Protein 1K66 (pdb70)

Radius of gyration: 18.62 Å; Cα contacts (8 Å, |Δi|>4): 591; chains: 2; bounding box: 50×50×38 Å

Organism: NCBI:txid1188

Structure (mmCIF, N/CA/C/O backbone):
data_1K66
#
_entry.id   1K66
#
_cell.length_a   72.180
_cell.length_b   72.180
_cell.length_c   142.782
_cell.angle_alpha   90.00
_cell.angle_beta   90.00
_cell.angle_gamma   90.00
#
_symmetry.space_group_name_H-M   'P 41 21 2'
#
loop_
_entity.id
_entity.type
_entity.pdbx_description
1 polymer 'Phytochrome Response Regulator RcpB'
2 non-polymer BETA-MERCAPTOETHANOL
3 water water
#
loop_
_atom_site.group_PDB
_atom_site.id
_atom_site.type_symbol
_atom_site.label_atom_id
_atom_site.label_alt_id
_atom_site.label_comp_id
_atom_site.label_asym_id
_atom_site.label_entity_id
_atom_site.label_seq_id
_atom_site.pdbx_PDB_ins_code
_atom_site.Cartn_x
_atom_site.Cartn_y
_atom_site.Cartn_z
_atom_site.occupancy
_atom_site.B_iso_or_equiv
_atom_site.auth_seq_id
_atom_site.auth_comp_id
_atom_site.auth_asym_id
_atom_site.auth_atom_id
_atom_site.pdbx_PDB_model_num
ATOM 1 N N . ALA A 1 1 ? -3.097 14.790 23.192 1.00 34.79 1 ALA A N 1
ATOM 2 C CA . ALA A 1 1 ? -2.668 15.683 24.305 0.00 33.31 1 ALA A CA 1
ATOM 3 C C . ALA A 1 1 ? -1.385 15.182 24.958 1.00 33.26 1 ALA A C 1
ATOM 4 O O . ALA A 1 1 ? -1.047 13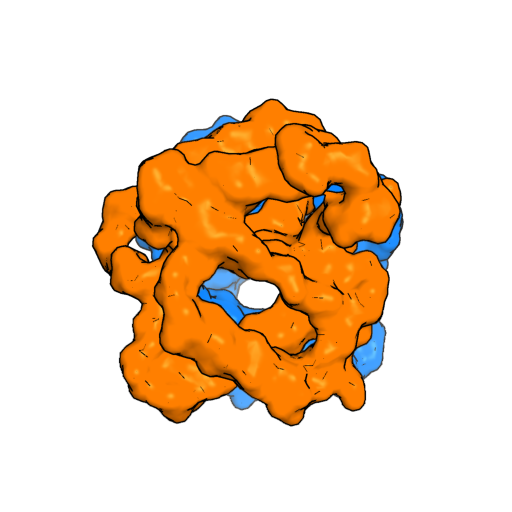.999 24.871 1.00 33.11 1 ALA A O 1
ATOM 6 N N . VAL A 1 2 ? -0.670 16.092 25.610 1.00 30.53 2 VAL A N 1
ATOM 7 C CA . VAL A 1 2 ? 0.575 15.750 26.284 1.00 28.53 2 VAL A CA 1
ATOM 8 C C . VAL A 1 2 ? 0.682 16.548 27.577 1.00 27.37 2 VAL A C 1
ATOM 9 O O . VAL A 1 2 ? 0.143 17.649 27.679 1.00 26.77 2 VAL A O 1
ATOM 13 N N . GLY A 1 3 ? 1.363 15.983 28.568 1.00 25.55 3 GLY A N 1
ATOM 14 C CA . GLY A 1 3 ? 1.525 16.678 29.832 1.00 25.27 3 GLY A CA 1
ATOM 15 C C . GLY A 1 3 ? 0.554 16.257 30.916 1.00 25.55 3 GLY A C 1
ATOM 16 O O . GLY A 1 3 ? -0.223 15.317 30.749 1.00 25.91 3 GLY A O 1
ATOM 17 N N . ASN A 1 4 ? 0.597 16.976 32.032 1.00 25.52 4 ASN A N 1
ATOM 18 C CA . ASN A 1 4 ? -0.254 16.691 33.180 1.00 25.68 4 ASN A CA 1
ATOM 19 C C . ASN A 1 4 ? -0.943 17.979 33.619 1.00 26.45 4 ASN A C 1
ATOM 20 O O . ASN A 1 4 ? -0.282 18.957 33.961 1.00 25.89 4 ASN A O 1
ATOM 25 N N . ALA A 1 5 ? -2.272 17.969 33.617 1.00 26.74 5 ALA A N 1
ATOM 26 C CA . ALA A 1 5 ? -3.048 19.143 33.994 1.00 27.44 5 ALA A CA 1
ATOM 27 C C . ALA A 1 5 ? -2.847 19.576 35.443 1.00 27.17 5 ALA A C 1
ATOM 28 O O . ALA A 1 5 ? -3.266 20.668 35.830 1.00 27.58 5 ALA A O 1
ATOM 30 N N . THR A 1 6 ? -2.204 18.732 36.245 1.00 27.22 6 THR A N 1
ATOM 31 C CA . THR A 1 6 ? -1.985 19.069 37.647 1.00 26.69 6 THR A CA 1
ATOM 32 C C . THR A 1 6 ? -0.584 19.599 37.938 1.00 26.57 6 THR A C 1
ATOM 33 O O . THR A 1 6 ? -0.303 19.986 39.065 1.00 27.37 6 THR A O 1
ATOM 37 N N . GLN A 1 7 ? 0.284 19.629 36.929 1.00 25.27 7 GLN A N 1
ATOM 38 C CA . GLN A 1 7 ? 1.657 20.103 37.107 1.00 22.74 7 GLN A CA 1
ATOM 39 C C . GLN A 1 7 ? 1.889 21.433 36.385 1.00 21.40 7 GLN A C 1
ATOM 40 O O . GLN A 1 7 ? 2.208 21.464 35.198 1.00 20.97 7 GLN A O 1
ATOM 46 N N . PRO A 1 8 ? 1.742 22.555 37.104 1.00 19.72 8 PRO A N 1
ATOM 47 C CA . PRO A 1 8 ? 1.938 23.868 36.483 1.00 18.38 8 PRO A CA 1
ATOM 48 C C . PRO A 1 8 ? 3.352 24.168 36.000 1.00 17.15 8 PRO A C 1
ATOM 49 O O . PRO A 1 8 ? 4.340 23.705 36.570 1.00 18.77 8 PRO A O 1
ATOM 53 N N . LEU A 1 9 ? 3.425 24.958 34.937 1.00 17.39 9 LEU A N 1
ATOM 54 C CA . LEU A 1 9 ? 4.690 25.403 34.383 1.00 17.05 9 LEU A CA 1
ATOM 55 C C . LEU A 1 9 ? 4.703 26.906 34.610 1.00 17.45 9 LEU A C 1
ATOM 56 O O . LEU A 1 9 ? 3.809 27.612 34.142 1.00 18.16 9 LEU A O 1
ATOM 61 N N . LEU A 1 10 ? 5.689 27.388 35.355 1.00 14.47 10 LEU A N 1
ATOM 62 C CA . LEU A 1 10 ? 5.811 28.818 35.598 1.00 14.61 10 LEU A CA 1
ATOM 63 C C . LEU A 1 10 ? 6.827 29.355 34.596 1.00 15.19 10 LEU A C 1
ATOM 64 O O . LEU A 1 10 ? 7.975 28.908 34.570 1.00 15.26 10 LEU A O 1
ATOM 69 N N . VAL A 1 11 ? 6.399 30.301 33.766 1.00 13.94 11 VAL A N 1
ATOM 70 C CA . VAL A 1 11 ? 7.284 30.890 32.767 1.00 14.88 11 VAL A CA 1
ATOM 71 C C . VAL A 1 11 ? 7.574 32.338 33.146 1.00 14.42 11 VAL A C 1
ATOM 72 O O . VAL A 1 11 ? 6.662 33.157 33.209 1.00 15.13 11 VAL A O 1
ATOM 76 N N . VAL A 1 12 ? 8.838 32.649 33.416 1.00 13.13 12 VAL A N 1
ATOM 77 C CA . VAL A 1 12 ? 9.217 34.014 33.770 1.00 14.30 12 VAL A CA 1
ATOM 78 C C . VAL A 1 12 ? 9.842 34.603 32.515 1.00 15.18 12 VAL A C 1
ATOM 79 O O . VAL A 1 12 ? 11.013 34.374 32.205 1.00 15.54 12 VAL A O 1
ATOM 83 N N . GLU A 1 13 ? 9.030 35.369 31.796 1.00 14.52 13 GLU A N 1
ATOM 84 C CA . GLU A 1 13 ? 9.434 35.961 30.528 1.00 14.90 13 GLU A CA 1
ATOM 85 C C . GLU A 1 13 ? 8.837 37.354 30.368 1.00 14.68 13 GLU A C 1
ATOM 86 O O . GLU A 1 13 ? 7.622 37.513 30.435 1.00 16.13 13 GLU A O 1
ATOM 92 N N . ASP A 1 14 ? 9.681 38.352 30.135 1.00 15.07 14 ASP A N 1
ATOM 93 C CA . ASP A 1 14 ? 9.177 39.713 29.984 1.00 15.59 14 ASP A CA 1
ATOM 94 C C . ASP A 1 14 ? 8.855 40.106 28.543 1.00 17.54 14 ASP A C 1
ATOM 95 O O . ASP A 1 14 ? 8.163 41.097 28.320 1.00 16.78 14 ASP A O 1
ATOM 100 N N . SER A 1 15 ? 9.350 39.344 27.570 1.00 16.25 15 SER A N 1
ATOM 101 C CA . SER A 1 15 ? 9.053 39.650 26.167 1.00 15.70 15 SER A CA 1
ATOM 102 C C . SER A 1 15 ? 7.698 39.064 25.791 1.00 14.83 15 SER A C 1
ATOM 103 O O . SER A 1 15 ? 7.516 37.843 25.813 1.00 14.98 15 SER A O 1
ATOM 106 N N . ASP A 1 16 ? 6.740 39.927 25.460 1.00 14.84 16 ASP A N 1
ATOM 107 C CA . ASP A 1 16 ? 5.412 39.457 25.082 1.00 16.90 16 ASP A CA 1
ATOM 108 C C . ASP A 1 16 ? 5.470 38.578 23.843 1.00 16.23 16 ASP A C 1
ATOM 109 O O . ASP A 1 16 ? 4.783 37.563 23.770 1.00 15.28 16 ASP A O 1
ATOM 114 N N . GLU A 1 17 ? 6.271 38.978 22.857 1.00 17.25 17 GLU A N 1
ATOM 115 C CA . GLU A 1 17 ? 6.368 38.192 21.635 1.00 18.10 17 GLU A CA 1
ATOM 116 C C . GLU A 1 17 ? 7.013 36.832 21.906 1.00 17.63 17 GLU A C 1
ATOM 117 O O . GLU A 1 17 ? 6.550 35.816 21.387 1.00 17.33 17 GLU A O 1
ATOM 123 N N . ASP A 1 18 ? 8.074 36.804 22.713 1.00 17.69 18 ASP A N 1
ATOM 124 C CA . ASP A 1 18 ? 8.721 35.534 23.046 1.00 18.48 18 ASP A CA 1
ATOM 125 C C . ASP A 1 18 ? 7.723 34.618 23.741 1.00 17.31 18 ASP A C 1
ATOM 126 O O . ASP A 1 18 ? 7.608 33.434 23.412 1.00 16.62 18 ASP A O 1
ATOM 131 N N . PHE A 1 19 ? 7.005 35.163 24.718 1.00 17.34 19 PHE A N 1
ATOM 132 C CA . PHE A 1 19 ? 6.037 34.362 25.453 1.00 15.99 19 PHE A CA 1
ATOM 133 C C . PHE A 1 19 ? 4.912 33.869 24.554 1.00 16.75 19 PHE A C 1
ATOM 134 O O . PHE A 1 19 ? 4.517 32.706 24.628 1.00 16.86 19 PHE A O 1
ATOM 142 N N . SER A 1 20 ? 4.400 34.754 23.705 1.00 17.24 20 SER A N 1
ATOM 143 C CA . SER A 1 20 ? 3.307 34.397 22.809 1.00 18.22 20 SER A CA 1
ATOM 144 C C . SER A 1 20 ? 3.703 33.295 21.831 1.00 16.83 20 SER A C 1
ATOM 145 O O . SER A 1 20 ? 2.955 32.341 21.623 1.00 17.87 20 SER A O 1
ATOM 148 N N . THR A 1 21 ? 4.877 33.436 21.224 1.00 18.06 21 THR A N 1
ATOM 149 C CA . THR A 1 21 ? 5.358 32.437 20.275 1.00 17.16 21 THR A CA 1
ATOM 150 C C . THR A 1 21 ? 5.501 31.100 20.997 1.00 17.76 21 THR A C 1
ATOM 151 O O . THR A 1 21 ? 5.087 30.057 20.488 1.00 17.78 21 THR A O 1
ATOM 155 N N . PHE A 1 22 ? 6.076 31.137 22.196 1.00 17.84 22 PHE A N 1
ATOM 156 C CA . PHE A 1 22 ? 6.257 29.929 23.000 1.00 18.73 22 PHE A CA 1
ATOM 157 C C . PHE A 1 22 ? 4.915 29.292 23.355 1.00 19.31 22 PHE A C 1
ATOM 158 O O . PHE A 1 22 ? 4.714 28.088 23.181 1.00 18.83 22 PHE A O 1
ATOM 166 N N . GLN A 1 23 ? 3.990 30.108 23.848 1.00 17.70 23 GLN A N 1
ATOM 167 C CA . GLN A 1 23 ? 2.669 29.622 24.241 1.00 20.21 23 GLN A CA 1
ATOM 168 C C 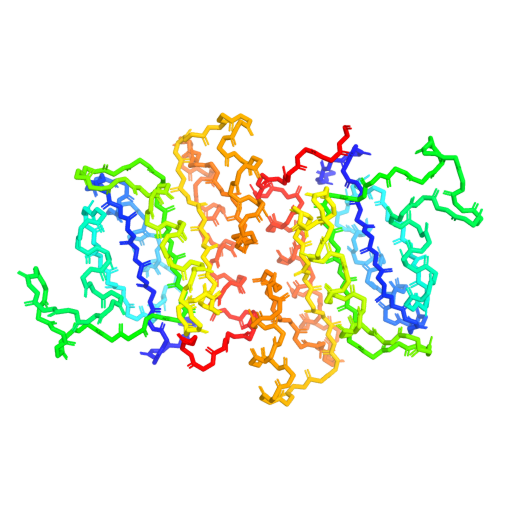. GLN A 1 23 ? 1.920 28.957 23.080 1.00 18.39 23 GLN A C 1
ATOM 169 O O . GLN A 1 23 ? 1.314 27.903 23.258 1.00 18.35 23 GLN A O 1
ATOM 175 N N . ARG A 1 24 ? 1.968 29.564 21.896 1.00 18.32 24 ARG A N 1
ATOM 176 C CA . ARG A 1 24 ? 1.290 28.997 20.734 1.00 17.87 24 ARG A CA 1
ATOM 177 C C . ARG A 1 24 ? 1.898 27.644 20.357 1.00 19.32 24 ARG A C 1
ATOM 178 O O . ARG A 1 24 ? 1.179 26.717 19.970 1.00 19.50 24 ARG A O 1
ATOM 186 N N . LEU A 1 25 ? 3.218 27.523 20.476 1.00 17.28 25 LEU A N 1
ATOM 187 C CA . LEU A 1 25 ? 3.878 26.264 20.155 1.00 17.82 25 LEU A CA 1
ATOM 188 C C . LEU A 1 25 ? 3.421 25.161 21.108 1.00 17.69 25 LEU A C 1
ATOM 189 O O . LEU A 1 25 ? 3.244 24.017 20.688 1.00 18.60 25 LEU A O 1
ATOM 194 N N . LEU A 1 26 ? 3.237 25.490 22.387 1.00 17.99 26 LEU A N 1
ATOM 195 C CA . LEU A 1 26 ? 2.770 24.487 23.345 1.00 18.21 26 LEU A CA 1
ATOM 196 C C . LEU A 1 26 ? 1.334 24.096 23.018 1.00 19.75 26 LEU A C 1
ATOM 197 O O . LEU A 1 26 ? 0.944 22.936 23.159 1.00 20.01 26 LEU A O 1
ATOM 202 N N . GLN A 1 27 ? 0.544 25.066 22.575 1.00 21.19 27 GLN A N 1
ATOM 203 C CA . GLN A 1 27 ? -0.844 24.796 22.236 1.00 22.50 27 GLN A CA 1
ATOM 204 C C . GLN A 1 27 ? -0.953 23.897 21.009 1.00 22.26 27 GLN A C 1
ATOM 205 O O . GLN A 1 27 ? -1.846 23.052 20.932 1.00 23.27 27 GLN A O 1
ATOM 211 N N . ARG A 1 28 ? -0.032 24.052 20.062 1.00 22.49 28 ARG A N 1
ATOM 212 C CA . ARG A 1 28 ? -0.044 23.217 18.866 1.00 22.49 28 ARG A CA 1
ATOM 213 C C . ARG A 1 28 ? 0.280 21.761 19.209 1.00 23.85 28 ARG A C 1
ATOM 214 O O . ARG A 1 28 ? -0.102 20.851 18.474 1.00 22.88 28 ARG A O 1
ATOM 222 N N . GLU A 1 29 ? 0.976 21.539 20.325 1.00 21.29 29 GLU A N 1
ATOM 223 C CA . GLU A 1 29 ? 1.323 20.180 20.738 1.00 21.27 29 GLU A CA 1
ATOM 224 C C . GLU A 1 29 ? 0.285 19.600 21.692 1.00 21.58 29 GLU A C 1
ATOM 225 O O . GLU A 1 29 ? 0.399 18.454 22.129 1.00 21.10 29 GLU A O 1
ATOM 231 N N . GLY A 1 30 ? -0.724 20.398 22.021 1.00 20.39 30 GLY A N 1
ATOM 232 C CA . GLY A 1 30 ? -1.768 19.927 22.912 1.00 20.43 30 GLY A CA 1
ATOM 233 C C . GLY A 1 30 ? -1.385 19.812 24.377 1.00 20.71 30 GLY A C 1
ATOM 234 O O . GLY A 1 30 ? -1.958 19.006 25.106 1.00 20.54 30 GLY A O 1
ATOM 235 N N . VAL A 1 31 ? -0.424 20.617 24.818 1.00 19.13 31 VAL A N 1
ATOM 236 C CA . VAL A 1 31 ? 0.007 20.591 26.213 1.00 18.14 31 VAL A CA 1
ATOM 237 C C . VAL A 1 31 ? -1.139 20.993 27.139 1.00 19.41 31 VAL A C 1
ATOM 238 O O . VAL A 1 31 ? -1.780 22.023 26.927 1.00 18.93 31 VAL A O 1
ATOM 242 N N . VAL A 1 32 ? -1.383 20.189 28.172 1.00 20.10 32 VAL A N 1
ATOM 243 C CA . VAL A 1 32 ? -2.462 20.474 29.111 1.00 22.33 32 VAL A CA 1
ATOM 244 C C . VAL A 1 32 ? -1.995 21.088 30.423 1.00 21.61 32 VAL A C 1
ATOM 245 O O . VAL A 1 32 ? -2.817 21.508 31.236 1.00 21.37 32 VAL A O 1
ATOM 249 N N . ASN A 1 33 ? -0.684 21.132 30.641 1.00 21.29 33 ASN A N 1
ATOM 250 C CA . ASN A 1 33 ? -0.161 21.730 31.864 1.00 20.75 33 ASN A CA 1
ATOM 251 C C . ASN A 1 33 ? -0.582 23.196 31.896 1.00 20.54 33 ASN A C 1
ATOM 252 O O . ASN A 1 33 ? -0.462 23.901 30.895 1.00 21.23 33 ASN A O 1
ATOM 257 N N . PRO A 1 34 ? -1.099 23.672 33.037 1.00 21.61 34 PRO A N 1
ATOM 258 C CA . PRO A 1 34 ? -1.494 25.081 33.077 1.00 21.58 34 PRO A CA 1
ATOM 259 C C . PRO A 1 34 ? -0.235 25.944 33.080 1.00 21.17 34 PRO A C 1
ATOM 260 O O . PRO A 1 34 ? 0.728 25.665 33.803 1.00 21.13 34 PRO A O 1
ATOM 264 N N . ILE A 1 35 ? -0.243 26.985 32.257 1.00 20.09 35 ILE A N 1
ATOM 265 C CA . ILE A 1 35 ? 0.897 27.881 32.146 1.00 19.73 35 ILE A CA 1
ATOM 266 C C . ILE A 1 35 ? 0.650 29.188 32.896 1.00 20.11 35 ILE A C 1
ATOM 267 O O . ILE A 1 35 ? -0.350 29.863 32.668 1.00 20.64 35 ILE A O 1
ATOM 272 N N . TYR A 1 36 ? 1.562 29.528 33.800 1.00 17.99 36 TYR A N 1
ATOM 273 C CA . TYR A 1 36 ? 1.470 30.764 34.564 1.00 16.54 36 TYR A CA 1
ATOM 274 C C . TYR A 1 36 ? 2.641 31.630 34.145 1.00 17.62 36 TYR A C 1
ATOM 275 O O . TYR A 1 36 ? 3.766 31.149 34.054 1.00 19.80 36 TYR A O 1
ATOM 284 N N . ARG A 1 37 ? 2.380 32.907 33.887 1.00 16.56 37 ARG A N 1
ATOM 285 C CA . ARG A 1 37 ? 3.436 33.806 33.460 1.00 15.48 37 ARG A CA 1
ATOM 286 C C . ARG A 1 37 ? 3.738 34.943 34.429 1.00 16.08 37 ARG A C 1
ATOM 287 O O . ARG A 1 37 ? 2.831 35.558 34.985 1.00 17.55 37 ARG A O 1
ATOM 295 N N . CYS A 1 38 ? 5.027 35.199 34.628 1.00 15.17 38 CYS A N 1
ATOM 296 C CA . CYS A 1 38 ? 5.487 36.319 35.440 1.00 15.13 38 CYS A CA 1
ATOM 297 C C . CYS A 1 38 ? 6.389 37.115 34.500 1.00 14.73 38 CYS A C 1
ATOM 298 O O . CYS A 1 38 ? 7.137 36.533 33.705 1.00 14.06 38 CYS A O 1
ATOM 301 N N . ILE A 1 39 ? 6.308 38.438 34.579 1.00 13.68 39 ILE A N 1
ATOM 302 C CA . ILE A 1 39 ? 7.106 39.311 33.727 1.00 13.12 39 ILE A CA 1
ATOM 303 C C . ILE A 1 39 ? 8.333 39.852 34.446 1.00 14.32 39 ILE A C 1
ATOM 304 O O . ILE A 1 39 ? 9.396 39.975 33.845 1.00 15.09 39 ILE A O 1
ATOM 309 N N . THR A 1 40 ? 8.196 40.154 35.736 1.00 13.93 40 THR A N 1
ATOM 310 C CA . THR A 1 40 ? 9.316 40.687 36.506 1.00 13.62 40 THR A CA 1
ATOM 311 C C . THR A 1 40 ? 9.864 39.668 37.501 1.00 12.82 40 THR A C 1
ATOM 312 O O . THR A 1 40 ? 9.190 38.705 37.859 1.00 12.44 40 THR A O 1
ATOM 316 N N . GLY A 1 41 ? 11.088 39.902 37.956 1.00 13.11 41 GLY A N 1
ATOM 317 C CA . GLY A 1 41 ? 11.676 39.006 38.932 1.00 13.34 41 GLY A CA 1
ATOM 318 C C . GLY A 1 41 ? 10.948 39.155 40.254 1.00 13.40 41 GLY A C 1
ATOM 319 O O . GLY A 1 41 ? 10.810 38.200 41.015 1.00 13.07 41 GLY A O 1
ATOM 320 N N . ASP A 1 42 ? 10.467 40.363 40.526 1.00 14.24 42 ASP A N 1
ATOM 321 C CA . ASP A 1 42 ? 9.750 40.619 41.766 1.00 14.19 42 ASP A CA 1
ATOM 322 C C . ASP A 1 42 ? 8.471 39.800 41.806 1.00 13.98 42 ASP A C 1
ATOM 323 O O . ASP A 1 42 ? 8.101 39.273 42.850 1.00 13.07 42 ASP A O 1
ATOM 328 N N . GLN A 1 43 ? 7.799 39.672 40.665 1.00 13.53 43 GLN A N 1
ATOM 329 C CA . GLN A 1 43 ? 6.585 38.864 40.609 1.00 11.44 43 GLN A CA 1
ATOM 330 C C . GLN A 1 43 ? 6.929 37.387 40.805 1.00 12.44 43 GLN A C 1
ATOM 331 O O . GLN A 1 43 ? 6.237 36.656 41.519 1.00 12.44 43 GLN A O 1
ATOM 337 N N . ALA A 1 44 ? 8.002 36.945 40.158 1.00 12.65 44 ALA A N 1
ATOM 338 C CA . ALA A 1 44 ? 8.412 35.544 40.257 1.00 12.72 44 ALA A CA 1
ATOM 339 C C . ALA A 1 44 ? 8.666 35.143 41.704 1.00 11.79 44 ALA A C 1
ATOM 340 O O . ALA A 1 44 ? 8.189 34.102 42.153 1.00 12.34 44 ALA A O 1
ATOM 342 N N . LEU A 1 45 ? 9.407 35.971 42.432 1.00 11.53 45 LEU A N 1
ATOM 343 C CA . LEU A 1 45 ? 9.700 35.670 43.830 1.00 13.59 45 LEU A CA 1
ATOM 344 C C . LEU A 1 45 ? 8.437 35.710 44.693 1.00 13.66 45 LEU A C 1
ATOM 345 O O . LEU A 1 45 ? 8.220 34.834 45.524 1.00 14.61 45 LEU A O 1
ATOM 350 N N . ASP A 1 46 ? 7.595 36.715 44.476 1.00 13.24 46 ASP A N 1
ATOM 351 C CA . ASP A 1 46 ? 6.355 36.852 45.236 1.00 13.24 46 ASP A CA 1
ATOM 352 C C . ASP A 1 46 ? 5.469 35.625 45.005 1.00 13.53 46 ASP A C 1
ATOM 353 O O . ASP A 1 46 ? 4.878 35.081 45.936 1.00 14.33 46 ASP A O 1
ATOM 358 N N . PHE A 1 47 ? 5.395 35.199 43.747 1.00 13.04 47 PHE A N 1
ATOM 359 C CA . PHE A 1 47 ? 4.601 34.052 43.321 1.00 14.64 47 PHE A CA 1
ATOM 360 C C . PHE A 1 47 ? 5.107 32.754 43.974 1.00 15.31 47 PHE A C 1
ATOM 361 O O . PHE A 1 47 ? 4.324 31.984 44.538 1.00 15.20 47 PHE A O 1
ATOM 369 N N . LEU A 1 48 ? 6.415 32.525 43.917 1.00 14.15 48 LEU A N 1
ATOM 370 C CA . LEU A 1 48 ? 7.001 31.316 44.482 1.00 15.54 48 LEU A CA 1
ATOM 371 C C . LEU A 1 48 ? 6.951 31.257 46.011 1.00 16.38 48 LEU A C 1
ATOM 372 O O . LEU A 1 48 ? 6.691 30.200 46.584 1.00 17.76 48 LEU A O 1
ATOM 377 N N . TYR A 1 49 ? 7.181 32.391 46.665 1.00 17.05 49 TYR A N 1
ATOM 378 C CA . TYR A 1 49 ? 7.153 32.448 48.126 1.00 17.62 49 TYR A CA 1
ATOM 379 C C . TYR A 1 49 ? 5.752 32.680 48.673 1.00 17.74 49 TYR A C 1
ATOM 380 O O . TYR A 1 49 ? 5.542 32.644 49.888 1.00 18.25 49 TYR A O 1
ATOM 389 N N . GLN A 1 50 ? 4.803 32.911 47.770 1.00 16.81 50 GLN A N 1
ATOM 390 C CA . GLN A 1 50 ? 3.413 33.167 48.141 1.00 18.50 50 GLN A CA 1
ATOM 391 C C . GLN A 1 50 ? 3.333 34.299 49.150 1.00 18.04 50 GLN A C 1
ATOM 392 O O . GLN A 1 50 ? 2.535 34.266 50.099 1.00 17.20 50 GLN A O 1
ATOM 398 N N . THR A 1 51 ? 4.162 35.307 48.922 1.00 15.93 51 THR A N 1
ATOM 399 C CA . THR A 1 51 ? 4.245 36.469 49.793 1.00 16.57 51 THR A CA 1
ATOM 400 C C . THR A 1 51 ? 2.985 37.319 49.734 1.00 16.19 51 THR A C 1
ATOM 401 O O . THR A 1 51 ? 2.565 37.891 50.742 1.00 15.38 51 THR A O 1
ATOM 405 N N . GLY A 1 52 ? 2.395 37.414 48.548 1.00 16.33 52 GLY A N 1
ATOM 406 C CA . GLY A 1 52 ? 1.160 38.166 48.397 1.00 18.24 52 GLY A CA 1
ATOM 407 C C . GLY A 1 52 ? 1.237 39.676 48.261 1.00 20.64 52 GLY A C 1
ATOM 408 O O . GLY A 1 52 ? 0.201 40.340 48.277 1.00 21.98 52 GLY A O 1
ATOM 409 N N . SER A 1 53 ? 2.436 40.229 48.115 1.00 17.55 53 SER A N 1
ATOM 410 C CA . SER A 1 53 ? 2.571 41.671 47.973 1.00 16.34 53 SER A CA 1
ATOM 411 C C . SER A 1 53 ? 2.395 42.128 46.526 1.00 15.88 53 SER A C 1
ATOM 412 O O . SER A 1 53 ? 2.000 43.270 46.279 1.00 16.95 53 SER A O 1
ATOM 415 N N . TYR A 1 54 ? 2.686 41.236 45.579 1.00 15.37 54 TYR A N 1
ATOM 416 C CA . TYR A 1 54 ? 2.573 41.541 44.150 1.00 15.40 54 TYR A CA 1
ATOM 417 C C . TYR A 1 54 ? 1.601 40.631 43.394 1.00 16.44 54 TYR A C 1
ATOM 418 O O . TYR A 1 54 ? 1.082 41.012 42.342 1.00 17.23 54 TYR A O 1
ATOM 427 N N . CYS A 1 55 ? 1.370 39.431 43.919 1.00 17.33 55 CYS A N 1
ATOM 428 C CA . CYS A 1 55 ? 0.478 38.462 43.281 1.00 17.61 55 CYS A CA 1
ATOM 429 C C . CYS A 1 55 ? -0.390 37.782 44.342 1.00 18.61 55 CYS A C 1
ATOM 430 O O . CYS A 1 55 ? 0.095 37.447 45.421 1.00 19.42 55 CYS A O 1
ATOM 433 N N . ASN A 1 56 ? -1.672 37.576 44.047 1.00 18.77 56 ASN A N 1
ATOM 434 C CA . ASN A 1 56 ? -2.546 36.903 45.005 1.00 19.82 56 ASN A CA 1
ATOM 435 C C . ASN A 1 56 ? -2.076 35.448 45.095 1.00 20.39 56 ASN A C 1
ATOM 436 O O . ASN A 1 56 ? -2.128 34.711 44.114 1.00 20.84 56 ASN A O 1
ATOM 441 N N . PRO A 1 57 ? -1.630 35.012 46.283 1.00 21.62 57 PRO A N 1
ATOM 442 C CA . PRO A 1 57 ? -1.150 33.634 46.448 1.00 23.32 57 PRO A CA 1
ATOM 443 C C . PRO A 1 57 ? -2.174 32.526 46.191 1.00 25.04 57 PRO A C 1
ATOM 444 O O . PRO A 1 57 ? -1.812 31.410 45.813 1.00 24.36 57 PRO A O 1
ATOM 448 N N . ASP A 1 58 ? -3.450 32.841 46.379 1.00 26.12 58 ASP A N 1
ATOM 449 C CA . ASP A 1 58 ? -4.522 31.875 46.169 1.00 27.89 58 ASP A CA 1
ATOM 450 C C . ASP A 1 58 ? -4.635 31.365 44.731 1.00 28.04 58 ASP A C 1
ATOM 451 O O . ASP A 1 58 ? -5.142 30.266 44.499 1.00 28.62 58 ASP A O 1
ATOM 456 N N . ILE A 1 59 ? -4.180 32.157 43.765 1.00 26.50 59 ILE A N 1
ATOM 457 C CA . ILE A 1 59 ? -4.226 31.727 42.371 1.00 27.38 59 ILE A CA 1
ATOM 458 C C . ILE A 1 59 ? -2.812 31.561 41.831 1.00 26.44 59 ILE A C 1
ATOM 459 O O . ILE A 1 59 ? -2.570 31.694 40.631 1.00 28.13 59 ILE A O 1
ATOM 464 N N . ALA A 1 60 ? -1.880 31.269 42.734 1.00 24.52 60 ALA A N 1
ATOM 465 C CA . ALA A 1 60 ? -0.484 31.064 42.370 1.00 23.04 60 ALA A CA 1
ATOM 466 C C . ALA A 1 60 ? -0.020 29.715 42.920 1.00 22.77 60 ALA A C 1
ATOM 467 O O . ALA A 1 60 ? 0.649 29.644 43.951 1.00 23.87 60 ALA A O 1
ATOM 469 N N . PRO A 1 61 ? -0.380 28.619 42.238 1.00 22.17 61 PRO A N 1
ATOM 470 C CA . PRO A 1 61 ? 0.029 27.293 42.707 1.00 22.41 61 PRO A CA 1
ATOM 471 C C . PRO A 1 61 ? 1.529 27.088 42.543 1.00 22.06 61 PRO A C 1
ATOM 472 O O . PRO A 1 61 ? 2.169 27.764 41.741 1.00 21.67 61 PRO A O 1
ATOM 476 N N . ARG A 1 62 ? 2.091 26.172 43.320 1.00 22.08 62 ARG A N 1
ATOM 477 C CA . ARG A 1 62 ? 3.514 25.886 43.227 1.00 21.23 62 ARG A CA 1
ATOM 478 C C . ARG A 1 62 ? 3.754 25.192 41.888 1.00 19.60 62 ARG A C 1
ATOM 479 O O . ARG A 1 62 ? 3.089 24.205 41.560 1.00 19.33 62 ARG A O 1
ATOM 487 N N . PRO A 1 63 ? 4.693 25.708 41.085 1.00 18.92 63 PRO A N 1
ATOM 488 C CA . PRO A 1 63 ? 4.937 25.061 39.796 1.00 17.96 63 PRO A CA 1
ATOM 489 C C . PRO A 1 63 ? 5.757 23.789 39.928 1.00 18.02 63 PRO A C 1
ATOM 490 O O . PRO A 1 63 ? 6.527 23.632 40.881 1.00 16.67 63 PRO A O 1
ATOM 494 N N . ALA A 1 64 ? 5.577 22.891 38.963 1.00 18.29 64 ALA A N 1
ATOM 495 C CA . ALA A 1 64 ? 6.308 21.629 38.918 1.00 17.87 64 ALA A CA 1
ATOM 496 C C . ALA A 1 64 ? 7.637 21.867 38.206 1.00 17.92 64 ALA A C 1
ATOM 497 O O . ALA A 1 64 ? 8.620 21.168 38.453 1.00 17.52 64 ALA A O 1
ATOM 499 N N . VAL A 1 65 ? 7.648 22.849 37.308 1.00 16.87 65 VAL A N 1
ATOM 500 C CA . VAL A 1 65 ? 8.842 23.211 36.551 1.00 16.55 65 VAL A CA 1
ATOM 501 C C . VAL A 1 65 ? 8.829 24.717 36.317 1.00 16.29 65 VAL A C 1
ATOM 502 O O . VAL A 1 65 ? 7.765 25.318 36.159 1.00 15.67 65 VAL A O 1
ATOM 506 N N . ILE A 1 66 ? 10.015 25.317 36.295 1.00 14.34 66 ILE A N 1
ATOM 507 C CA . ILE A 1 66 ? 10.163 26.752 36.082 1.00 14.97 66 ILE A CA 1
ATOM 508 C C . ILE A 1 66 ? 11.034 27.040 34.862 1.00 15.25 66 ILE A C 1
ATOM 509 O O . ILE A 1 66 ? 12.132 26.490 34.737 1.00 14.89 66 ILE A O 1
ATOM 514 N N . LEU A 1 67 ? 10.533 27.884 33.959 1.00 14.67 67 LEU A N 1
ATOM 515 C CA . LEU A 1 67 ? 11.285 28.297 32.772 1.00 15.44 67 LEU A CA 1
ATOM 516 C C . LEU A 1 67 ? 11.617 29.748 33.117 1.00 15.71 67 LEU A C 1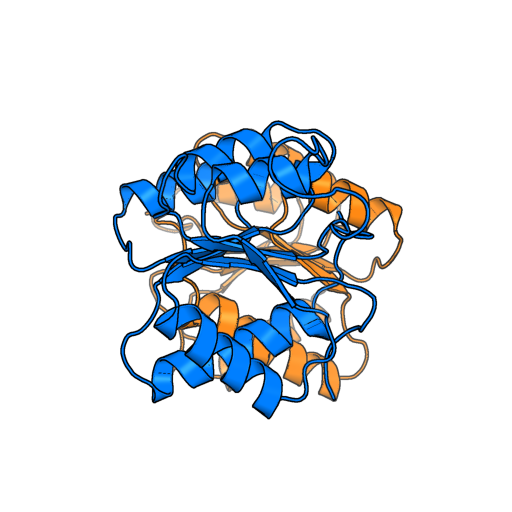
ATOM 517 O O . LEU A 1 67 ? 10.727 30.588 33.236 1.00 16.29 67 LEU A O 1
ATOM 522 N N . LEU A 1 68 ? 12.902 30.034 33.285 1.00 14.17 68 LEU A N 1
ATOM 523 C CA . LEU A 1 68 ? 13.339 31.352 33.720 1.00 15.57 68 LEU A CA 1
ATOM 524 C C . LEU A 1 68 ? 14.338 32.081 32.842 1.00 15.46 68 LEU A C 1
ATOM 525 O O . LEU A 1 68 ? 15.373 31.528 32.493 1.00 15.43 68 LEU A O 1
ATOM 530 N N . ASP A 1 69 ? 14.033 33.329 32.495 1.00 15.24 69 ASP A N 1
ATOM 531 C CA . ASP A 1 69 ? 14.965 34.127 31.716 1.00 15.67 69 ASP A CA 1
ATOM 532 C C . ASP A 1 69 ? 15.854 34.851 32.728 1.00 16.57 69 ASP A C 1
ATOM 533 O O . ASP A 1 69 ? 15.372 35.315 33.767 1.00 16.59 69 ASP A O 1
ATOM 538 N N . LEU A 1 70 ? 17.150 34.933 32.439 1.00 16.14 70 LEU A N 1
ATOM 539 C CA . LEU A 1 70 ? 18.073 35.622 33.335 1.00 17.22 70 LEU A CA 1
ATOM 540 C C . LEU A 1 70 ? 17.861 37.131 33.253 1.00 18.32 70 LEU A C 1
ATOM 541 O O . LEU A 1 70 ? 18.066 37.852 34.233 1.00 18.11 70 LEU A O 1
ATOM 546 N N . ASN A 1 71 ? 17.444 37.602 32.082 1.00 19.59 71 ASN A N 1
ATOM 547 C CA . ASN A 1 71 ? 17.212 39.026 31.867 1.00 20.43 71 ASN A CA 1
ATOM 548 C C . ASN A 1 71 ? 15.750 39.386 32.113 1.00 20.49 71 ASN A C 1
ATOM 549 O O . ASN A 1 71 ? 14.868 39.015 31.335 1.00 21.24 71 ASN A O 1
ATOM 554 N N . LEU A 1 72 ? 15.499 40.116 33.196 1.00 20.63 72 LEU A N 1
ATOM 555 C CA . LEU A 1 72 ? 14.140 40.507 33.559 1.00 19.22 72 LEU A CA 1
ATOM 556 C C . LEU A 1 72 ? 14.097 41.902 34.155 1.00 20.53 72 LEU A C 1
ATOM 557 O O . LEU A 1 72 ? 15.078 42.368 34.733 1.00 21.16 72 LEU A O 1
ATOM 562 N N . PRO A 1 73 ? 12.953 42.590 34.017 1.00 20.87 73 PRO A N 1
ATOM 563 C CA . PRO A 1 73 ? 12.828 43.937 34.580 1.00 21.60 73 PRO A CA 1
ATOM 564 C C . PRO A 1 73 ? 12.695 43.785 36.096 1.00 21.96 73 PRO A C 1
ATOM 565 O O . PRO A 1 73 ? 12.235 42.745 36.586 1.00 20.29 73 PRO A O 1
ATOM 569 N N . GLY A 1 74 ? 13.090 44.817 36.836 1.00 22.47 74 GLY A N 1
ATOM 570 C CA . GLY A 1 74 ? 13.030 44.743 38.285 1.00 23.15 74 GLY A CA 1
ATOM 571 C C . GLY A 1 74 ? 14.155 43.827 38.730 1.00 24.46 74 GLY A C 1
ATOM 572 O O . GLY A 1 74 ? 15.272 43.921 38.216 1.00 25.39 74 GLY A O 1
ATOM 573 N N . THR A 1 75 ? 13.885 42.945 39.685 1.00 23.09 75 THR A N 1
ATOM 574 C CA . THR A 1 75 ? 14.908 42.010 40.134 1.00 21.75 75 THR A CA 1
ATOM 575 C C . THR A 1 75 ? 15.120 41.075 38.946 1.00 22.28 75 THR A C 1
ATOM 576 O O . THR A 1 75 ? 14.159 40.528 38.409 1.00 21.57 75 THR A O 1
ATOM 580 N N . ASP A 1 76 ? 16.365 40.898 38.520 1.00 22.02 76 ASP A N 1
ATOM 581 C CA . ASP A 1 76 ? 16.609 40.051 37.357 1.00 23.05 76 ASP A CA 1
ATOM 582 C C . ASP A 1 76 ? 16.638 38.561 37.678 1.00 22.09 76 ASP A C 1
ATOM 583 O O . ASP A 1 76 ? 16.723 38.161 38.841 1.00 21.44 76 ASP A O 1
ATOM 588 N N . GLY A 1 77 ? 16.565 37.749 36.628 1.00 21.05 77 GLY A N 1
ATOM 589 C CA . GLY A 1 77 ? 16.537 36.308 36.782 1.00 19.62 77 GLY A CA 1
ATOM 590 C C . GLY A 1 77 ? 17.722 35.701 37.499 1.00 18.33 77 GLY A C 1
ATOM 591 O O . GLY A 1 77 ? 17.589 34.650 38.126 1.00 17.70 77 GLY A O 1
ATOM 592 N N . ARG A 1 78 ? 18.881 36.343 37.396 1.00 17.59 78 ARG A N 1
ATOM 593 C CA . ARG A 1 78 ? 20.080 35.844 38.057 1.00 18.44 78 ARG A CA 1
ATOM 594 C C . ARG A 1 78 ? 19.855 35.879 39.562 1.00 19.77 78 ARG A C 1
ATOM 595 O O . ARG A 1 78 ? 20.161 34.920 40.271 1.00 20.23 78 ARG A O 1
ATOM 603 N N . GLU A 1 79 ? 19.294 36.982 40.047 1.00 20.18 79 GLU A N 1
ATOM 604 C CA . GLU A 1 79 ? 19.015 37.119 41.470 1.00 20.12 79 GLU A CA 1
ATOM 605 C C . GLU A 1 79 ? 17.873 36.202 41.895 1.00 19.11 79 GLU A C 1
ATOM 606 O O . GLU A 1 79 ? 17.886 35.662 43.001 1.00 19.06 79 GLU A O 1
ATOM 612 N N . VAL A 1 80 ? 16.888 36.012 41.018 1.00 16.99 80 VAL A N 1
ATOM 613 C CA . VAL A 1 80 ? 15.775 35.116 41.327 1.00 16.57 80 VAL A CA 1
ATOM 614 C C . VAL A 1 80 ? 16.310 33.704 41.543 1.00 16.96 80 VAL A C 1
ATOM 615 O O . VAL A 1 80 ? 15.962 33.034 42.512 1.00 17.37 80 VAL A O 1
ATOM 619 N N . LEU A 1 81 ? 17.159 33.252 40.627 1.00 16.26 81 LEU A N 1
ATOM 620 C CA . LEU A 1 81 ? 17.727 31.915 40.729 1.00 16.47 81 LEU A CA 1
ATOM 621 C C . LEU A 1 81 ? 18.488 31.718 42.036 1.00 16.55 81 LEU A C 1
ATOM 622 O O . LEU A 1 81 ? 18.316 30.711 42.713 1.00 16.84 81 LEU A O 1
ATOM 627 N N . GLN A 1 82 ? 19.332 32.681 42.388 1.00 17.54 82 GLN A N 1
ATOM 628 C CA . GLN A 1 82 ? 20.110 32.570 43.613 1.00 21.12 82 GLN A CA 1
ATOM 629 C C . GLN A 1 82 ? 19.231 32.462 44.849 1.00 21.58 82 GLN A C 1
ATOM 630 O O . GLN A 1 82 ? 19.510 31.667 45.748 1.00 21.93 82 GLN A O 1
ATOM 636 N N . GLU A 1 83 ? 18.158 33.244 44.889 1.00 19.87 83 GLU A N 1
ATOM 637 C CA . GLU A 1 83 ? 17.241 33.203 46.025 1.00 21.90 83 GLU A CA 1
ATOM 638 C C . GLU A 1 83 ? 16.534 31.853 46.112 1.00 22.09 83 GLU A C 1
ATOM 639 O O . GLU A 1 83 ? 16.428 31.261 47.189 1.00 22.69 83 GLU A O 1
ATOM 645 N N . ILE A 1 84 ? 16.055 31.374 44.968 1.00 21.64 84 ILE A N 1
ATOM 646 C CA . ILE A 1 84 ? 15.352 30.098 44.879 1.00 23.18 84 ILE A CA 1
ATOM 647 C C . ILE A 1 84 ? 16.167 28.921 45.405 1.00 21.95 84 ILE A C 1
ATOM 648 O O . ILE A 1 84 ? 15.663 28.099 46.168 1.00 21.66 84 ILE A O 1
ATOM 653 N N . LYS A 1 85 ? 17.425 28.851 44.990 1.00 22.29 85 LYS A N 1
ATOM 654 C CA . LYS A 1 85 ? 18.292 27.752 45.385 1.00 22.42 85 LYS A CA 1
ATOM 655 C C . LYS A 1 85 ? 18.747 27.781 46.838 1.00 24.44 85 LYS A C 1
ATOM 656 O O . LYS A 1 85 ? 19.446 26.873 47.293 1.00 24.32 85 LYS A O 1
ATOM 662 N N . GLN A 1 86 ? 18.338 28.813 47.569 1.00 25.93 86 GLN A N 1
ATOM 663 C CA . GLN A 1 86 ? 18.694 28.930 48.980 1.00 27.83 86 GLN A CA 1
ATOM 664 C C . GLN A 1 86 ? 17.540 28.469 49.862 1.00 27.73 86 GLN A C 1
ATOM 665 O O . GLN A 1 86 ? 17.703 28.289 51.070 1.00 28.12 86 GLN A O 1
ATOM 671 N N . ASP A 1 87 ? 16.374 28.273 49.255 1.00 26.09 87 ASP A N 1
ATOM 672 C CA . ASP A 1 87 ? 15.196 27.830 49.994 1.00 26.67 87 ASP A CA 1
ATOM 673 C C . ASP A 1 87 ? 15.108 26.312 49.976 1.00 27.53 87 ASP A C 1
ATOM 674 O O . ASP A 1 87 ? 15.173 25.693 48.918 1.00 26.61 87 ASP A O 1
ATOM 679 N N . GLU A 1 88 ? 14.948 25.720 51.156 1.00 28.51 88 GLU A N 1
ATOM 680 C CA . GLU A 1 88 ? 14.878 24.269 51.287 1.00 31.16 88 GLU A CA 1
ATOM 681 C C . GLU A 1 88 ? 13.786 23.631 50.429 1.00 29.36 88 GLU A C 1
ATOM 682 O O . GLU A 1 88 ? 13.923 22.493 49.983 1.00 30.70 88 GLU A O 1
ATOM 688 N N . VAL A 1 89 ? 12.703 24.365 50.195 1.00 26.88 89 VAL A N 1
ATOM 689 C CA . VAL A 1 89 ? 11.598 23.846 49.400 1.00 25.35 89 VAL A CA 1
ATOM 690 C C . VAL A 1 89 ? 11.711 24.174 47.913 1.00 23.59 89 VAL A C 1
ATOM 691 O O . VAL A 1 89 ? 11.643 23.285 47.064 1.00 22.79 89 VAL A O 1
ATOM 695 N N . LEU A 1 90 ? 11.880 25.455 47.608 1.00 20.86 90 LEU A N 1
ATOM 696 C CA . LEU A 1 90 ? 11.970 25.906 46.225 1.00 20.75 90 LEU A CA 1
ATOM 697 C C . LEU A 1 90 ? 13.186 25.387 45.459 1.00 19.45 90 LEU A C 1
ATOM 698 O O . LEU A 1 90 ? 13.126 25.238 44.242 1.00 18.12 90 LEU A O 1
ATOM 703 N N . LYS A 1 91 ? 14.278 25.096 46.160 1.00 19.17 91 LYS A N 1
ATOM 704 C CA . LYS A 1 91 ? 15.484 24.620 45.487 1.00 19.50 91 LYS A CA 1
ATOM 705 C C . LYS A 1 91 ? 15.276 23.282 44.781 1.00 18.89 91 LYS A C 1
ATOM 706 O O . LYS A 1 91 ? 16.070 22.903 43.921 1.00 20.00 91 LYS A O 1
ATOM 712 N N . LYS A 1 92 ? 14.210 22.575 45.145 1.00 19.79 92 LYS A N 1
ATOM 713 C CA . LYS A 1 92 ? 13.910 21.276 44.548 1.00 19.68 92 LYS A CA 1
ATOM 714 C C . LYS A 1 92 ? 13.185 21.368 43.211 1.00 19.10 92 LYS A C 1
ATOM 715 O O . LYS A 1 92 ? 13.162 20.405 42.442 1.00 18.14 92 LYS A O 1
ATOM 721 N N . ILE A 1 93 ? 12.597 22.525 42.927 1.00 15.27 93 ILE A N 1
ATOM 722 C CA . ILE A 1 93 ? 11.865 22.695 41.678 1.00 16.54 93 ILE A CA 1
ATOM 723 C C . ILE A 1 93 ? 12.803 22.831 40.482 1.00 15.59 93 ILE A C 1
ATOM 724 O O . ILE A 1 93 ? 13.640 23.734 40.437 1.00 15.60 93 ILE A O 1
ATOM 729 N N . PRO A 1 94 ? 12.672 21.932 39.494 1.00 16.67 94 PRO A N 1
ATOM 730 C CA . PRO A 1 94 ? 13.536 22.003 38.313 1.00 16.60 94 PRO A CA 1
ATOM 731 C C . PRO A 1 94 ? 13.437 23.370 37.646 1.00 15.21 94 PRO A C 1
ATOM 732 O O . PRO A 1 94 ? 12.336 23.842 37.346 1.00 17.49 94 PRO A O 1
ATOM 736 N N . VAL A 1 95 ?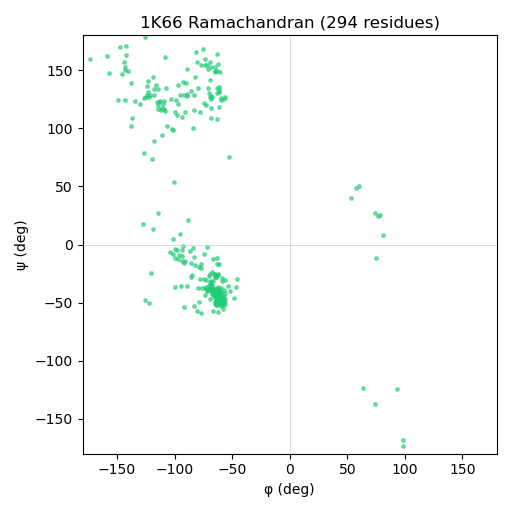 14.586 24.003 37.435 1.00 13.88 95 VAL A N 1
ATOM 737 C CA . VAL A 1 95 ? 14.649 25.307 36.786 1.00 15.19 95 VAL A CA 1
ATOM 738 C C . VAL A 1 95 ? 15.390 25.193 35.463 1.00 15.92 95 VAL A C 1
ATOM 739 O O . VAL A 1 95 ? 16.537 24.735 35.414 1.00 16.58 95 VAL A O 1
ATOM 743 N N . VAL A 1 96 ? 14.723 25.594 34.389 1.00 14.37 96 VAL A N 1
ATOM 744 C CA . VAL A 1 96 ? 15.339 25.575 33.072 1.00 14.76 96 VAL A CA 1
ATOM 745 C C . VAL A 1 96 ? 15.551 27.030 32.679 1.00 14.87 96 VAL A C 1
ATOM 746 O O . VAL A 1 96 ? 14.604 27.814 32.633 1.00 14.04 96 VAL A O 1
ATOM 750 N N . ILE A 1 97 ? 16.801 27.401 32.437 1.00 13.73 97 ILE A N 1
ATOM 751 C CA . ILE A 1 97 ? 17.112 28.761 32.032 1.00 14.88 97 ILE A CA 1
ATOM 752 C C . ILE A 1 97 ? 16.891 28.877 30.516 1.00 16.97 97 ILE A C 1
ATOM 753 O O . ILE A 1 97 ? 17.370 28.041 29.758 1.00 16.88 97 ILE A O 1
ATOM 758 N N . MET A 1 98 ? 16.128 29.876 30.076 1.00 17.02 98 MET A N 1
ATOM 759 C CA . MET A 1 98 ? 15.930 30.089 28.635 1.00 17.96 98 MET A CA 1
ATOM 760 C C . MET A 1 98 ? 16.061 31.594 28.469 1.00 19.71 98 MET A C 1
ATOM 761 O O . MET A 1 98 ? 15.187 32.366 28.884 1.00 17.00 98 MET A O 1
ATOM 766 N N . THR A 1 99 ? 17.173 31.994 27.860 1.00 18.85 99 THR A N 1
ATOM 767 C CA . THR A 1 99 ? 17.518 33.397 27.713 1.00 19.08 99 THR A CA 1
ATOM 768 C C . THR A 1 99 ? 18.293 33.655 26.422 1.00 19.24 99 THR A C 1
ATOM 769 O O . THR A 1 99 ? 18.710 32.716 25.744 1.00 17.14 99 THR A O 1
ATOM 773 N N . THR A 1 100 ? 18.487 34.928 26.083 1.00 19.57 100 THR A N 1
ATOM 774 C CA . THR A 1 100 ? 19.248 35.265 24.888 1.00 20.71 100 THR A CA 1
ATOM 775 C C . THR A 1 100 ? 20.732 35.295 25.242 1.00 21.52 100 THR A C 1
ATOM 776 O O . THR A 1 100 ? 21.590 35.250 24.362 1.00 21.22 100 THR A O 1
ATOM 780 N N . SER A 1 101 ? 21.030 35.347 26.538 1.00 23.02 101 SER A N 1
ATOM 781 C CA . SER A 1 101 ? 22.415 35.388 26.993 1.00 23.19 101 SER A CA 1
ATOM 782 C C . SER A 1 101 ? 23.192 34.103 26.742 1.00 24.50 101 SER A C 1
ATOM 783 O O . SER A 1 101 ? 22.776 33.019 27.155 1.00 24.11 101 SER A O 1
ATOM 786 N N . SER A 1 102 ? 24.329 34.238 26.065 1.00 24.88 102 SER A N 1
ATOM 787 C CA . SER A 1 102 ? 25.193 33.102 25.785 1.00 26.09 102 SER A CA 1
ATOM 788 C C . SER A 1 102 ? 26.539 33.358 26.454 1.00 27.41 102 SER A C 1
ATOM 789 O O . SER A 1 102 ? 27.528 32.677 26.179 1.00 28.27 102 SER A O 1
ATOM 792 N N . ASN A 1 103 ? 26.561 34.351 27.339 1.00 27.75 103 ASN A N 1
ATOM 793 C CA . ASN A 1 103 ? 27.767 34.720 28.073 1.00 29.03 103 ASN A CA 1
ATOM 794 C C . ASN A 1 103 ? 28.295 33.552 28.901 1.00 28.47 103 ASN A C 1
ATOM 795 O O . ASN A 1 103 ? 27.566 32.967 29.705 1.00 27.65 103 ASN A O 1
ATOM 800 N N . PRO A 1 104 ? 29.578 33.200 28.720 1.00 27.87 104 PRO A N 1
ATOM 801 C CA . PRO A 1 104 ? 30.182 32.091 29.466 1.00 28.12 104 PRO A CA 1
ATOM 802 C C . PRO A 1 104 ? 30.015 32.234 30.975 1.00 26.65 104 PRO A C 1
ATOM 803 O O . PRO A 1 104 ? 29.838 31.245 31.682 1.00 26.34 104 PRO A O 1
ATOM 807 N N . LYS A 1 105 ? 30.074 33.468 31.465 1.00 25.97 105 LYS A N 1
ATOM 808 C CA . LYS A 1 105 ? 29.936 33.712 32.892 1.00 26.69 105 LYS A CA 1
ATOM 809 C C . LYS A 1 105 ? 28.549 33.325 33.396 1.00 25.58 105 LYS A C 1
ATOM 810 O O . LYS A 1 105 ? 28.420 32.696 34.445 1.00 24.30 105 LYS A O 1
ATOM 816 N N . ASP A 1 106 ? 27.508 33.699 32.658 1.00 24.10 106 ASP A N 1
ATOM 817 C CA . ASP A 1 106 ? 26.158 33.343 33.082 1.00 23.58 106 ASP A CA 1
ATOM 818 C C . ASP A 1 106 ? 25.990 31.831 33.095 1.00 22.46 106 ASP A C 1
ATOM 819 O O . ASP A 1 106 ? 25.424 31.267 34.030 1.00 22.98 106 ASP A O 1
ATOM 824 N N . ILE A 1 107 ? 26.487 31.169 32.056 1.00 22.53 107 ILE A N 1
ATOM 825 C CA . ILE A 1 107 ? 26.371 29.719 31.976 1.00 21.01 107 ILE A CA 1
ATOM 826 C C . ILE A 1 107 ? 27.075 29.045 33.152 1.00 20.77 107 ILE A C 1
ATOM 827 O O . ILE A 1 107 ? 26.501 28.192 33.829 1.00 19.78 107 ILE A O 1
ATOM 832 N N . GLU A 1 108 ? 28.315 29.445 33.403 1.00 22.33 108 GLU A N 1
ATOM 833 C CA . GLU A 1 108 ? 29.086 28.871 34.494 1.00 23.59 108 GLU A CA 1
ATOM 834 C C . GLU A 1 108 ? 28.392 29.075 35.849 1.00 21.94 108 GLU A C 1
ATOM 835 O O . GLU A 1 108 ? 28.190 28.119 36.600 1.00 22.15 108 GLU A O 1
ATOM 841 N N . ILE A 1 109 ? 28.015 30.314 36.158 1.00 21.87 109 ILE A N 1
ATOM 842 C CA . ILE A 1 109 ? 27.348 30.609 37.425 1.00 22.76 109 ILE A CA 1
ATOM 843 C C . ILE A 1 109 ? 26.046 29.839 37.582 1.00 20.12 109 ILE A C 1
ATOM 844 O O . ILE A 1 109 ? 25.788 29.248 38.629 1.00 19.72 109 ILE A O 1
ATOM 849 N N . CYS A 1 110 ? 25.224 29.836 36.539 1.00 21.17 110 CYS A N 1
ATOM 850 C CA . CYS A 1 110 ? 23.957 29.118 36.597 1.00 19.86 110 CYS A CA 1
ATOM 851 C C . CYS A 1 110 ? 24.167 27.649 36.934 1.00 18.84 110 CYS A C 1
ATOM 852 O O . CYS A 1 110 ? 23.525 27.119 37.840 1.00 18.67 110 CYS A O 1
ATOM 855 N N . TYR A 1 111 ? 25.063 26.981 36.213 1.00 17.50 111 TYR A N 1
ATOM 856 C CA . TYR A 1 111 ? 25.306 25.574 36.496 1.00 18.54 111 TYR A CA 1
ATOM 857 C C . TYR A 1 111 ? 25.910 25.367 37.883 1.00 18.91 111 TYR A C 1
ATOM 858 O O . TYR A 1 111 ? 25.741 24.307 38.478 1.00 19.96 111 TYR A O 1
ATOM 867 N N . SER A 1 112 ? 26.593 26.382 38.408 1.00 20.71 112 SER A N 1
ATOM 868 C CA . SER A 1 112 ? 27.175 26.277 39.746 1.00 23.40 112 SER A CA 1
ATOM 869 C C . SER A 1 112 ? 26.058 26.178 40.786 1.00 23.65 112 SER A C 1
ATOM 870 O O . SER A 1 112 ? 26.256 25.631 41.873 1.00 25.73 112 SER A O 1
ATOM 873 N N . TYR A 1 113 ? 24.884 26.708 40.445 1.00 23.24 113 TYR A N 1
ATOM 874 C CA . TYR A 1 113 ? 23.720 26.672 41.331 1.00 23.44 113 TYR A CA 1
ATOM 875 C C . TYR A 1 113 ? 22.823 25.480 41.000 1.00 21.51 113 TYR A C 1
ATOM 876 O O . TYR A 1 113 ? 21.716 25.348 41.520 1.00 21.15 113 TYR A O 1
ATOM 885 N N . SER A 1 114 ? 23.326 24.606 40.138 1.00 21.47 114 SER A N 1
ATOM 886 C CA . SER A 1 114 ? 22.601 23.421 39.718 1.00 20.54 114 SER A CA 1
ATOM 887 C C . SER A 1 114 ? 21.242 23.666 39.084 1.00 20.50 114 SER A C 1
ATOM 888 O O . SER A 1 114 ? 20.245 23.058 39.477 1.00 19.42 114 SER A O 1
ATOM 891 N N . ILE A 1 115 ? 21.196 24.584 38.124 1.00 19.40 115 ILE A N 1
ATOM 892 C CA . ILE A 1 115 ? 19.963 24.796 37.377 1.00 17.38 115 ILE A CA 1
ATOM 893 C C . ILE A 1 115 ? 19.824 23.420 36.706 1.00 18.52 115 ILE A C 1
ATOM 894 O O . ILE A 1 115 ? 20.797 22.659 36.668 1.00 19.36 115 ILE A O 1
ATOM 899 N N . SER A 1 116 ? 18.649 23.084 36.187 1.00 16.84 116 SER A N 1
ATOM 900 C CA . SER A 1 116 ? 18.483 21.789 35.524 1.00 17.84 116 SER A CA 1
ATOM 901 C C . SER A 1 116 ? 19.174 21.775 34.165 1.00 19.07 116 SER A C 1
ATOM 902 O O . SER A 1 116 ? 19.751 20.764 33.751 1.00 21.31 116 SER A O 1
ATOM 905 N N . SER A 1 117 ? 19.109 22.906 33.475 1.00 17.09 117 SER A N 1
ATOM 906 C CA . SER A 1 117 ? 19.706 23.040 32.154 1.00 17.46 117 SER A CA 1
ATOM 907 C C . SER A 1 117 ? 19.614 24.480 31.658 1.00 16.89 117 SER A C 1
ATOM 908 O O . SER A 1 117 ? 18.786 25.266 32.134 1.00 15.66 117 SER A O 1
ATOM 911 N N . TYR A 1 118 ? 20.473 24.808 30.698 1.00 16.38 118 TYR A N 1
ATOM 912 C CA . TYR A 1 118 ? 20.551 26.149 30.128 1.00 15.17 118 TYR A CA 1
ATOM 913 C C . TYR A 1 118 ? 20.221 26.115 28.637 1.00 15.72 118 TYR A C 1
ATOM 914 O O . TYR A 1 118 ? 20.796 25.333 27.884 1.00 15.54 118 TYR A O 1
ATOM 923 N N . ILE A 1 119 ? 19.292 26.967 28.215 1.00 14.07 119 ILE A N 1
ATOM 924 C CA . ILE A 1 119 ? 18.913 27.027 26.808 1.00 15.25 119 ILE A CA 1
ATOM 925 C C . ILE A 1 119 ? 19.007 28.447 26.270 1.00 16.06 119 ILE A C 1
ATOM 926 O O . ILE A 1 119 ? 18.436 29.377 26.847 1.00 16.42 119 ILE A O 1
ATOM 931 N N . VAL A 1 120 ? 19.749 28.620 25.180 1.00 15.91 120 VAL A N 1
ATOM 932 C CA . VAL A 1 120 ? 19.861 29.932 24.550 1.00 16.38 120 VAL A CA 1
ATOM 933 C C . VAL A 1 120 ? 18.713 29.997 23.545 1.00 17.13 120 VAL A C 1
ATOM 934 O O . VAL A 1 120 ? 18.545 29.098 22.723 1.00 16.36 120 VAL A O 1
ATOM 938 N N . LYS A 1 121 ? 17.912 31.051 23.625 1.00 16.16 121 LYS A N 1
ATOM 939 C CA . LYS A 1 121 ? 16.783 31.213 22.718 1.00 17.59 121 LYS A CA 1
ATOM 940 C C . LYS A 1 121 ? 17.244 31.311 21.264 1.00 16.84 121 LYS A C 1
ATOM 941 O O . LYS A 1 121 ? 17.973 32.231 20.902 1.00 17.41 121 LYS A O 1
ATOM 947 N N . PRO A 1 122 ? 16.821 30.368 20.408 1.00 17.78 122 PRO A N 1
ATOM 948 C CA . PRO A 1 122 ? 17.259 30.469 19.013 1.00 19.01 122 PRO A CA 1
ATOM 949 C C . PRO A 1 122 ? 16.361 31.454 18.268 1.00 17.58 122 PRO A C 1
ATOM 950 O O . PRO A 1 122 ? 15.169 31.532 18.547 1.00 18.78 122 PRO A O 1
ATOM 954 N N . LEU A 1 123 ? 16.933 32.222 17.346 1.00 18.87 123 LEU A N 1
ATOM 955 C CA . LEU A 1 123 ? 16.150 33.185 16.576 1.00 18.15 123 LEU A CA 1
ATOM 956 C C . LEU A 1 123 ? 15.291 32.483 15.537 1.00 17.36 123 LEU A C 1
ATOM 957 O O . LEU A 1 123 ? 14.118 32.811 15.356 1.00 15.89 123 LEU A O 1
ATOM 962 N N . GLU A 1 124 ? 15.889 31.505 14.866 1.00 17.86 124 GLU A N 1
ATOM 963 C CA . GLU A 1 124 ? 15.213 30.762 13.807 1.00 17.66 124 GLU A CA 1
ATOM 964 C C . GLU A 1 124 ? 13.973 29.990 14.253 1.00 17.39 124 GLU A C 1
ATOM 965 O O . GLU A 1 124 ? 14.000 29.256 15.243 1.00 15.95 124 GLU A O 1
ATOM 971 N N . ILE A 1 125 ? 12.883 30.155 13.510 1.00 15.38 125 ILE A N 1
ATOM 972 C CA . ILE A 1 125 ? 11.641 29.470 13.837 1.00 16.22 125 ILE A CA 1
ATOM 973 C C . ILE A 1 125 ? 11.785 27.947 13.823 1.00 16.90 125 ILE A C 1
ATOM 974 O O . ILE A 1 125 ? 11.260 27.266 14.703 1.00 16.82 125 ILE A O 1
ATOM 979 N N . ASP A 1 126 ? 12.499 27.403 12.843 1.00 17.44 126 ASP A N 1
ATOM 980 C CA . ASP A 1 126 ? 12.639 25.953 12.794 1.00 20.13 126 ASP A CA 1
ATOM 981 C C . ASP A 1 126 ? 13.364 25.451 14.037 1.00 19.48 126 ASP A C 1
ATOM 982 O O . ASP A 1 126 ? 12.946 24.477 14.659 1.00 19.26 126 ASP A O 1
ATOM 987 N N . ARG A 1 127 ? 14.436 26.138 14.410 1.00 18.29 127 ARG A N 1
ATOM 988 C CA . ARG A 1 127 ? 15.210 25.761 15.586 1.00 18.84 127 ARG A CA 1
ATOM 989 C C . ARG A 1 127 ? 14.410 25.960 16.877 1.00 17.82 127 ARG A C 1
ATOM 990 O O . ARG A 1 127 ? 14.509 25.158 17.803 1.00 17.21 127 ARG A O 1
ATOM 998 N N . LEU A 1 128 ? 13.628 27.035 16.947 1.00 15.94 128 LEU A N 1
ATOM 999 C CA . LEU A 1 128 ? 12.820 27.297 18.133 1.00 14.34 128 LEU A CA 1
ATOM 1000 C C . LEU A 1 128 ? 11.745 26.223 18.277 1.00 14.52 128 LEU A C 1
ATOM 1001 O O . LEU A 1 128 ? 11.446 25.769 19.379 1.00 14.07 128 LEU A O 1
ATOM 1006 N N . THR A 1 129 ? 11.169 25.809 17.152 1.00 15.18 129 THR A N 1
ATOM 1007 C CA . THR A 1 129 ? 10.132 24.789 17.178 1.00 16.93 129 THR A CA 1
ATOM 1008 C C . THR A 1 129 ? 10.692 23.467 17.701 1.00 17.17 129 THR A C 1
ATOM 1009 O O . THR A 1 129 ? 10.087 22.833 18.567 1.00 17.50 129 THR A O 1
ATOM 1013 N N . GLU A 1 130 ? 11.849 23.065 17.182 1.00 18.48 130 GLU A N 1
ATOM 1014 C CA . GLU A 1 130 ? 12.503 21.826 17.611 1.00 20.91 130 GLU A CA 1
ATOM 1015 C C . GLU A 1 130 ? 12.846 21.918 19.100 1.00 19.50 130 GLU A C 1
ATOM 1016 O O . GLU A 1 130 ? 12.676 20.958 19.857 1.00 18.75 130 GLU A O 1
ATOM 1022 N N . THR A 1 131 ? 13.328 23.085 19.514 1.00 17.09 131 THR A N 1
ATOM 1023 C CA . THR A 1 131 ? 13.693 23.315 20.907 1.00 17.65 131 THR A CA 1
ATOM 1024 C C . THR A 1 131 ? 12.497 23.150 21.838 1.00 17.71 131 THR A C 1
ATOM 1025 O O . THR A 1 131 ? 12.560 22.423 22.834 1.00 16.90 131 THR A O 1
ATOM 1029 N N . VAL A 1 132 ? 11.400 23.820 21.512 1.00 16.52 132 VAL A N 1
ATOM 1030 C CA . VAL A 1 132 ? 10.213 23.741 22.347 1.00 15.33 132 VAL A CA 1
ATOM 1031 C C . VAL A 1 132 ? 9.583 22.353 22.330 1.00 14.15 132 VAL A C 1
ATOM 1032 O O . VAL A 1 132 ? 9.155 21.855 23.365 1.00 15.06 132 VAL A O 1
ATOM 1036 N N . GLN A 1 133 ? 9.536 21.716 21.164 1.00 13.03 133 GLN A N 1
ATOM 1037 C CA . GLN A 1 133 ? 8.948 20.387 21.088 1.00 14.82 133 GLN A CA 1
ATOM 1038 C C . GLN A 1 133 ? 9.723 19.395 21.950 1.00 14.98 133 GLN A C 1
ATOM 1039 O O . GLN A 1 133 ? 9.132 18.543 22.611 1.00 15.30 133 GLN A O 1
ATOM 1045 N N . THR A 1 134 ? 11.045 19.525 21.960 1.00 14.32 134 THR A N 1
ATOM 1046 C CA . THR A 1 134 ? 11.884 18.627 22.754 1.00 14.58 134 THR A CA 1
ATOM 1047 C C . THR A 1 134 ? 11.730 18.934 24.244 1.00 14.66 134 THR A C 1
ATOM 1048 O O . THR A 1 134 ? 11.686 18.022 25.072 1.00 16.01 134 THR A O 1
ATOM 1052 N N . PHE A 1 135 ? 11.653 20.220 24.580 1.00 13.29 135 PHE A N 1
ATOM 1053 C CA . PHE A 1 135 ? 11.459 20.637 25.967 1.00 14.03 135 PHE A CA 1
ATOM 1054 C C . PHE A 1 135 ? 10.178 19.997 26.492 1.00 13.53 135 PHE A C 1
ATOM 1055 O O . PHE A 1 135 ? 10.130 19.481 27.609 1.00 13.89 135 PHE A O 1
ATOM 1063 N N . ILE A 1 136 ? 9.128 20.033 25.677 1.00 13.49 136 ILE A N 1
ATOM 1064 C CA . ILE A 1 136 ? 7.849 19.452 26.072 1.00 13.71 136 ILE A CA 1
ATOM 1065 C C . ILE A 1 136 ? 7.942 17.950 26.338 1.00 15.01 136 ILE A C 1
ATOM 1066 O O . ILE A 1 136 ? 7.498 17.462 27.378 1.00 15.61 136 ILE A O 1
ATOM 1071 N N . LYS A 1 137 ? 8.518 17.215 25.395 1.00 14.87 137 LYS A N 1
ATOM 1072 C CA . LYS A 1 137 ? 8.645 15.778 25.559 1.00 16.06 137 LYS A CA 1
ATOM 1073 C C . LYS A 1 137 ? 9.484 15.413 26.772 1.00 16.14 137 LYS A C 1
ATOM 1074 O O . LYS A 1 137 ? 9.135 14.519 27.539 1.00 17.29 137 LYS A O 1
ATOM 1080 N N . TYR A 1 138 ? 10.594 16.116 26.946 1.00 14.57 138 TYR A N 1
ATOM 1081 C CA . TYR A 1 138 ? 11.488 15.824 28.057 1.00 14.41 138 TYR A CA 1
ATOM 1082 C C . TYR A 1 138 ? 10.907 16.129 29.436 1.00 15.37 138 TYR A C 1
ATOM 1083 O O . TYR A 1 138 ? 10.831 15.249 30.292 1.00 14.45 138 TYR A O 1
ATOM 1092 N N . TRP A 1 139 ? 10.492 17.376 29.645 1.00 14.99 139 TRP A N 1
ATOM 1093 C CA . TRP A 1 139 ? 9.975 17.797 30.943 1.00 15.50 139 TRP A CA 1
ATOM 1094 C C . TRP A 1 139 ? 8.543 17.443 31.278 1.00 16.52 139 TRP A C 1
ATOM 1095 O O . TRP A 1 139 ? 8.235 17.116 32.424 1.00 16.72 139 TRP A O 1
ATOM 1106 N N . LEU A 1 140 ? 7.663 17.501 30.290 1.00 17.91 140 LEU A N 1
ATOM 1107 C CA . LEU A 1 140 ? 6.265 17.240 30.571 1.00 19.08 140 LEU A CA 1
ATOM 1108 C C . LEU A 1 140 ? 5.791 15.814 30.359 1.00 19.92 140 LEU A C 1
ATOM 1109 O O . LEU A 1 140 ? 4.682 15.471 30.763 1.00 21.19 140 LEU A O 1
ATOM 1114 N N . ASP A 1 141 ? 6.624 14.976 29.748 1.00 20.15 141 ASP A N 1
ATOM 1115 C CA . ASP A 1 141 ? 6.236 13.591 29.506 1.00 21.03 141 ASP A CA 1
ATOM 1116 C C . ASP A 1 141 ? 7.206 12.531 30.038 1.00 21.24 141 ASP A C 1
ATOM 1117 O O . ASP A 1 141 ? 6.786 11.581 30.695 1.00 22.57 141 ASP A O 1
ATOM 1122 N N . ILE A 1 142 ? 8.496 12.694 29.774 1.00 19.36 142 ILE A N 1
ATOM 1123 C CA . ILE A 1 142 ? 9.484 11.706 30.208 1.00 20.01 142 ILE A CA 1
ATOM 1124 C C . ILE A 1 142 ? 9.929 11.783 31.673 1.00 20.04 142 ILE A C 1
ATOM 1125 O O . ILE A 1 142 ? 9.806 10.811 32.421 1.00 20.29 142 ILE A O 1
ATOM 1130 N N . VAL A 1 143 ? 10.448 12.935 32.077 1.00 18.13 143 VAL A N 1
ATOM 1131 C CA . VAL A 1 143 ? 10.940 13.129 33.435 1.00 18.66 143 VAL A CA 1
ATOM 1132 C C . VAL A 1 143 ? 9.904 12.954 34.543 1.00 20.07 143 VAL A C 1
ATOM 1133 O O . VAL A 1 143 ? 8.716 13.214 34.352 1.00 21.40 143 VAL A O 1
ATOM 1137 N N . VAL A 1 144 ? 10.369 12.479 35.696 1.00 19.72 144 VAL A N 1
ATOM 1138 C CA . VAL A 1 144 ? 9.518 12.336 36.869 1.00 20.85 144 VAL A CA 1
ATOM 1139 C C . VAL A 1 144 ? 9.866 13.570 37.690 1.00 21.76 144 VAL A C 1
ATOM 1140 O O . VAL A 1 144 ? 10.997 13.719 38.153 1.00 21.52 144 VAL A O 1
ATOM 1144 N N . LEU A 1 145 ? 8.899 14.465 37.851 1.00 23.28 145 LEU A N 1
ATOM 1145 C CA . LEU A 1 145 ? 9.122 15.701 38.595 1.00 24.27 145 LEU A CA 1
ATOM 1146 C C . LEU A 1 145 ? 8.813 15.515 40.073 1.00 26.21 145 LEU A C 1
ATOM 1147 O O . LEU A 1 145 ? 7.982 14.692 40.436 1.00 26.07 145 LEU A O 1
ATOM 1152 N N . PRO A 1 146 ? 9.485 16.276 40.950 1.00 28.67 146 PRO A N 1
ATOM 1153 C CA . PRO A 1 146 ? 9.186 16.108 42.373 1.00 31.58 146 PRO A CA 1
ATOM 1154 C C . PRO A 1 146 ? 7.749 16.561 42.570 1.00 34.28 146 PRO A C 1
ATOM 1155 O O . PRO A 1 146 ? 7.256 17.382 41.797 1.00 32.28 146 PRO A O 1
ATOM 1159 N N . GLU A 1 147 ? 7.074 16.022 43.579 1.00 37.58 147 GLU A N 1
ATOM 1160 C CA . GLU A 1 147 ? 5.684 16.385 43.832 0.20 41.18 147 GLU A CA 1
ATOM 1161 C C . GLU A 1 147 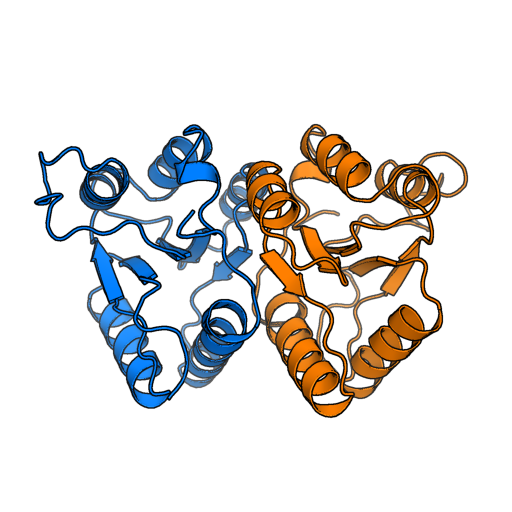? 5.534 17.902 43.922 1.00 42.56 147 GLU A C 1
ATOM 1162 O O . GLU A 1 147 ? 5.380 18.465 45.006 1.00 43.24 147 GLU A O 1
ATOM 1168 N N . MET A 1 148 ? 5.586 18.544 42.758 0.20 43.45 148 MET A N 1
ATOM 1169 C CA . MET A 1 148 ? 5.474 19.991 42.622 0.20 44.06 148 MET A CA 1
ATOM 1170 C C . MET A 1 148 ? 6.740 20.721 43.059 1.00 44.28 148 MET A C 1
ATOM 1171 O O . MET A 1 148 ? 6.895 21.910 42.797 1.00 42.50 148 MET A O 1
ATOM 1176 N N . GLY A 1 149 ? 7.650 20.005 43.711 0.20 44.49 149 GLY A N 1
ATOM 1177 C CA . GLY A 1 149 ? 8.882 20.630 44.156 0.20 44.99 149 GLY A CA 1
ATOM 1178 C C . GLY A 1 149 ? 8.784 21.156 45.574 0.20 45.33 149 GLY A C 1
ATOM 1179 O O . GLY A 1 149 ? 8.549 22.372 45.741 0.20 45.31 149 GLY A O 1
ATOM 1181 N N . ALA B 1 1 ? 25.043 12.976 11.730 1.00 31.95 1 ALA B N 1
ATOM 1182 C CA . ALA B 1 1 ? 25.728 13.056 13.052 1.00 29.56 1 ALA B CA 1
ATOM 1183 C C . ALA B 1 1 ? 25.041 14.052 13.982 1.00 28.67 1 ALA B C 1
ATOM 1184 O O . ALA B 1 1 ? 24.448 15.038 13.539 1.00 29.44 1 ALA B O 1
ATOM 1186 N N . VAL B 1 2 ? 25.124 13.781 15.279 1.00 26.08 2 VAL B N 1
ATOM 1187 C CA . VAL B 1 2 ? 24.526 14.641 16.287 1.00 25.07 2 VAL B CA 1
ATOM 1188 C C . VAL B 1 2 ? 25.475 14.733 17.478 1.00 23.81 2 VAL B C 1
ATOM 1189 O O . VAL B 1 2 ? 26.227 13.798 17.751 1.00 22.06 2 VAL B O 1
ATOM 1193 N N . GLY B 1 3 ? 25.460 15.868 18.168 1.00 23.70 3 GLY B N 1
ATOM 1194 C CA . GLY B 1 3 ? 26.324 16.026 19.324 1.00 23.36 3 GLY B CA 1
ATOM 1195 C C . GLY B 1 3 ? 27.619 16.780 19.090 1.00 23.22 3 GLY B C 1
ATOM 1196 O O . GLY B 1 3 ? 27.823 17.404 18.043 1.00 23.01 3 GLY B O 1
ATOM 1197 N N . ASN B 1 4 ? 28.503 16.703 20.081 1.00 23.74 4 ASN B N 1
ATOM 1198 C CA . ASN B 1 4 ? 29.793 17.384 20.055 1.00 23.42 4 ASN B CA 1
ATOM 1199 C C . ASN B 1 4 ? 30.881 16.416 20.521 1.00 23.54 4 ASN B C 1
ATOM 1200 O O . ASN B 1 4 ? 30.802 15.876 21.622 1.00 21.94 4 ASN B O 1
ATOM 1205 N N . ALA B 1 5 ? 31.894 16.207 19.685 1.00 22.94 5 ALA B N 1
ATOM 1206 C CA . ALA B 1 5 ? 32.980 15.283 20.009 1.00 24.13 5 ALA B CA 1
ATOM 1207 C C . ALA B 1 5 ? 33.860 15.723 21.179 1.00 25.02 5 ALA B C 1
ATOM 1208 O O . ALA B 1 5 ? 34.656 14.931 21.691 1.00 25.97 5 ALA B O 1
ATOM 1210 N N . THR B 1 6 ? 33.723 16.976 21.605 1.00 24.48 6 THR B N 1
ATOM 1211 C CA . THR B 1 6 ? 34.523 17.478 22.719 1.00 24.68 6 THR B CA 1
ATOM 1212 C C . THR B 1 6 ? 33.746 17.532 24.031 1.00 23.82 6 THR B C 1
ATOM 1213 O O . THR B 1 6 ? 34.260 18.017 25.040 1.00 24.80 6 THR B O 1
ATOM 1217 N N . GLN B 1 7 ? 32.513 17.031 24.024 1.00 21.83 7 GLN B N 1
ATOM 1218 C CA . GLN B 1 7 ? 31.685 17.035 25.229 1.00 21.55 7 GLN B CA 1
ATOM 1219 C C . GLN B 1 7 ? 31.343 15.611 25.664 1.00 20.02 7 GLN B C 1
ATOM 1220 O O . GLN B 1 7 ? 30.321 15.052 25.271 1.00 20.27 7 GLN B O 1
ATOM 1226 N N . PRO B 1 8 ? 32.195 15.009 26.504 1.00 19.84 8 PRO B N 1
ATOM 1227 C CA . PRO B 1 8 ? 31.962 13.640 26.973 1.00 19.81 8 PRO B CA 1
ATOM 1228 C C . PRO B 1 8 ? 30.733 13.421 27.848 1.00 18.52 8 PRO B C 1
ATOM 1229 O O . PRO B 1 8 ? 30.314 14.302 28.593 1.00 18.91 8 PRO B O 1
ATOM 1233 N N . LEU B 1 9 ? 30.167 12.224 27.742 1.00 16.57 9 LEU B N 1
ATOM 1234 C CA . LEU B 1 9 ? 29.037 11.819 28.554 1.00 17.33 9 LEU B CA 1
ATOM 1235 C C . LEU B 1 9 ? 29.565 10.699 29.439 1.00 17.98 9 LEU B C 1
ATOM 1236 O O . LEU B 1 9 ? 30.114 9.715 28.940 1.00 17.72 9 LEU B O 1
ATOM 1241 N N . LEU B 1 10 ? 29.452 10.875 30.749 1.00 16.76 10 LEU B N 1
ATOM 1242 C CA . LEU B 1 10 ? 29.877 9.842 31.683 1.00 15.60 10 LEU B CA 1
ATOM 1243 C C . LEU B 1 10 ? 28.626 9.077 32.096 1.00 16.19 10 LEU B C 1
ATOM 1244 O O . LEU B 1 10 ? 27.653 9.674 32.563 1.00 16.55 10 LEU B O 1
ATOM 1249 N N . VAL B 1 11 ? 28.640 7.761 31.905 1.00 14.25 11 VAL B N 1
ATOM 1250 C CA . VAL B 1 11 ? 27.506 6.930 32.274 1.00 14.63 11 VAL B CA 1
ATOM 1251 C C . VAL B 1 11 ? 27.935 6.009 33.405 1.00 15.58 11 VAL B C 1
ATOM 1252 O O . VAL B 1 11 ? 28.831 5.179 33.233 1.00 15.40 11 VAL B O 1
ATOM 1256 N N . VAL B 1 12 ? 27.312 6.179 34.565 1.00 15.91 12 VAL B N 1
ATOM 1257 C CA . VAL B 1 12 ? 27.616 5.355 35.726 1.00 16.89 12 VAL B CA 1
ATOM 1258 C C . VAL B 1 12 ? 26.493 4.329 35.794 1.00 15.48 12 VAL B C 1
ATOM 1259 O O . VAL B 1 12 ? 25.405 4.599 36.302 1.00 15.18 12 VAL B O 1
ATOM 1263 N N . GLU B 1 13 ? 26.778 3.142 35.271 1.00 15.57 13 GLU B N 1
ATOM 1264 C CA . GLU B 1 13 ? 25.792 2.075 35.172 1.00 15.14 13 GLU B CA 1
ATOM 1265 C C . GLU B 1 13 ? 26.484 0.726 35.276 1.00 16.74 13 GLU B C 1
ATOM 1266 O O . GLU B 1 13 ? 27.392 0.438 34.499 1.00 18.18 13 GLU B O 1
ATOM 1272 N N . ASP B 1 14 ? 26.058 -0.108 36.217 1.00 16.88 14 ASP B N 1
ATOM 1273 C CA . ASP B 1 14 ? 26.702 -1.408 36.354 1.00 19.32 14 ASP B CA 1
ATOM 1274 C C . ASP B 1 14 ? 26.043 -2.503 35.518 1.00 18.04 14 ASP B C 1
ATOM 1275 O O . ASP B 1 14 ? 26.633 -3.567 35.326 1.00 16.58 14 ASP B O 1
ATOM 1280 N N . SER B 1 15 ? 24.837 -2.251 35.008 1.00 17.08 15 SER B N 1
ATOM 1281 C CA . SER B 1 15 ? 24.146 -3.254 34.187 1.00 17.00 15 SER B CA 1
ATOM 1282 C C . SER B 1 15 ? 24.706 -3.287 32.769 1.00 16.82 15 SER B C 1
ATOM 1283 O O . SER B 1 15 ? 24.571 -2.319 32.025 1.00 15.61 15 SER B O 1
ATOM 1286 N N . ASP B 1 16 ? 25.334 -4.398 32.390 1.00 15.95 16 ASP B N 1
ATOM 1287 C CA . ASP B 1 16 ? 25.897 -4.509 31.046 1.00 15.61 16 ASP B CA 1
ATOM 1288 C C . ASP B 1 16 ? 24.831 -4.396 29.950 1.00 14.04 16 ASP B C 1
ATOM 1289 O O . ASP B 1 16 ? 25.065 -3.763 28.910 1.00 15.45 16 ASP B O 1
ATOM 1294 N N . GLU B 1 17 ? 23.673 -5.009 30.170 1.00 15.31 17 GLU B N 1
ATOM 1295 C CA . GLU B 1 17 ? 22.595 -4.947 29.190 1.00 17.28 17 GLU B CA 1
ATOM 1296 C C . GLU B 1 17 ? 22.091 -3.516 29.034 1.00 16.41 17 GLU B C 1
ATOM 1297 O O . GLU B 1 17 ? 22.001 -3.005 27.918 1.00 16.76 17 GLU B O 1
ATOM 1303 N N . ASP B 1 18 ? 21.769 -2.863 30.149 1.00 16.92 18 ASP B N 1
ATOM 1304 C CA . ASP B 1 18 ? 21.274 -1.488 30.085 1.00 16.07 18 ASP B CA 1
ATOM 1305 C C . ASP B 1 18 ? 22.282 -0.537 29.446 1.00 16.18 18 ASP B C 1
ATOM 1306 O O . ASP B 1 18 ? 21.924 0.272 28.593 1.00 15.87 18 ASP B O 1
ATOM 1311 N N . PHE B 1 19 ? 23.544 -0.618 29.857 1.00 14.62 19 PHE B N 1
ATOM 1312 C CA . PHE B 1 19 ? 24.537 0.268 29.272 1.00 13.94 19 PHE B CA 1
ATOM 1313 C C . PHE B 1 19 ? 24.734 0.013 27.787 1.00 12.59 19 PHE B C 1
ATOM 1314 O O . PHE B 1 19 ? 24.679 0.944 26.982 1.00 13.84 19 PHE B O 1
ATOM 1322 N N . SER B 1 20 ? 24.989 -1.242 27.428 1.00 12.84 20 SER B N 1
ATOM 1323 C CA . SER B 1 20 ? 25.252 -1.573 26.034 1.00 12.84 20 SER B CA 1
ATOM 1324 C C . SER B 1 20 ? 24.097 -1.223 25.101 1.00 12.96 20 SER B C 1
ATOM 1325 O O . SER B 1 20 ? 24.325 -0.781 23.981 1.00 14.63 20 SER B O 1
ATOM 1328 N N . THR B 1 21 ? 22.863 -1.404 25.558 1.00 13.91 21 THR B N 1
ATOM 1329 C CA . THR B 1 21 ? 21.720 -1.047 24.724 1.00 15.13 21 THR B CA 1
ATOM 1330 C C . THR B 1 21 ? 21.641 0.481 24.612 1.00 14.80 21 THR B C 1
ATOM 1331 O O . THR B 1 21 ? 21.336 1.020 23.550 1.00 14.13 21 THR B O 1
ATOM 1335 N N . PHE B 1 22 ? 21.931 1.179 25.708 1.00 15.44 22 PHE B N 1
ATOM 1336 C CA . PHE B 1 22 ? 21.918 2.641 25.704 1.00 14.70 22 PHE B CA 1
ATOM 1337 C C . PHE B 1 22 ? 22.965 3.149 24.712 1.00 13.64 22 PHE B C 1
ATOM 1338 O O . PHE B 1 22 ? 22.687 4.031 23.903 1.00 14.55 22 PHE B O 1
ATOM 1346 N N . GLN B 1 23 ? 24.173 2.591 24.759 1.00 12.48 23 GLN B N 1
ATOM 1347 C CA . GLN B 1 23 ? 25.208 3.041 23.843 1.00 13.09 23 GLN B CA 1
ATOM 1348 C C . GLN B 1 23 ? 24.812 2.774 22.394 1.00 12.24 23 GLN B C 1
ATOM 1349 O O . GLN B 1 23 ? 25.048 3.604 21.518 1.00 13.56 23 GLN B O 1
ATOM 1355 N N . ARG B 1 24 ? 24.212 1.616 22.144 1.00 12.99 24 ARG B N 1
ATOM 1356 C CA . ARG B 1 24 ? 23.792 1.274 20.792 1.00 12.67 24 ARG B CA 1
ATOM 1357 C C . ARG B 1 24 ? 22.743 2.257 20.277 1.00 13.53 24 ARG B C 1
ATOM 1358 O O . ARG B 1 24 ? 22.737 2.595 19.093 1.00 14.12 24 ARG B O 1
ATOM 1366 N N . LEU B 1 25 ? 21.860 2.723 21.160 1.00 13.96 25 LEU B N 1
ATOM 1367 C CA . LEU B 1 25 ? 20.851 3.696 20.747 1.00 13.87 25 LEU B CA 1
ATOM 1368 C C . LEU B 1 25 ? 21.533 5.009 20.371 1.00 14.74 25 LEU B C 1
ATOM 1369 O O . LEU B 1 25 ? 21.153 5.660 19.391 1.00 13.88 25 LEU B O 1
ATOM 1374 N N . LEU B 1 26 ? 22.536 5.411 21.145 1.00 13.28 26 LEU B N 1
ATOM 1375 C CA . LEU B 1 26 ? 23.243 6.642 20.823 1.00 14.60 26 LEU B CA 1
ATOM 1376 C C . LEU B 1 26 ? 23.990 6.497 19.492 1.00 15.16 26 LEU B C 1
ATOM 1377 O O . LEU B 1 26 ? 23.993 7.417 18.675 1.00 15.20 26 LEU B O 1
ATOM 1382 N N . GLN B 1 27 ? 24.598 5.335 19.255 1.00 14.09 27 GLN B N 1
ATOM 1383 C CA . GLN B 1 27 ? 25.332 5.129 18.010 1.00 14.88 27 GLN B CA 1
ATOM 1384 C C . GLN B 1 27 ? 24.398 5.069 16.810 1.00 15.74 27 GLN B C 1
ATOM 1385 O O . GLN B 1 27 ? 24.748 5.525 15.720 1.00 16.25 27 GLN B O 1
ATOM 1391 N N . ARG B 1 28 ? 23.207 4.514 17.006 1.00 14.83 28 ARG B N 1
ATOM 1392 C CA . ARG B 1 28 ? 22.254 4.423 15.907 1.00 16.31 28 ARG B CA 1
ATOM 1393 C C . ARG B 1 28 ? 21.798 5.821 15.504 1.00 17.01 28 ARG B C 1
ATOM 1394 O O . ARG B 1 28 ? 21.497 6.076 14.336 1.00 16.25 28 ARG B O 1
ATOM 1402 N N . GLU B 1 29 ? 21.762 6.729 16.475 1.00 17.09 29 GLU B N 1
ATOM 1403 C CA . GLU B 1 29 ? 21.345 8.104 16.220 1.00 19.95 29 GLU B CA 1
ATOM 1404 C C . GLU B 1 29 ? 22.493 8.963 15.704 1.00 20.77 29 GLU B C 1
ATOM 1405 O O . GLU B 1 29 ? 22.305 10.141 15.394 1.00 23.45 29 GLU B O 1
ATOM 1411 N N . GLY B 1 30 ? 23.681 8.373 15.618 1.00 17.89 30 GLY B N 1
ATOM 1412 C CA . GLY B 1 30 ? 24.837 9.102 15.127 1.00 18.49 30 GLY B CA 1
ATOM 1413 C C . GLY B 1 30 ? 25.493 10.049 16.117 1.00 18.32 30 GLY B C 1
ATOM 1414 O O . GLY B 1 30 ? 26.138 11.013 15.712 1.00 18.65 30 GLY B O 1
ATOM 1415 N N . VAL B 1 31 ? 25.348 9.781 17.411 1.00 16.71 31 VAL B N 1
ATOM 1416 C CA . VAL B 1 31 ? 25.951 10.643 18.430 1.00 16.98 31 VAL B CA 1
ATOM 1417 C C . VAL B 1 31 ? 27.474 10.553 18.405 1.00 17.92 31 VAL B C 1
ATOM 1418 O O . VAL B 1 31 ? 28.039 9.458 18.473 1.00 18.14 31 VAL B O 1
ATOM 1422 N N . VAL B 1 32 ? 28.132 11.707 18.316 1.00 18.41 32 VAL B N 1
ATOM 1423 C CA . VAL B 1 32 ? 29.592 11.752 18.275 1.00 19.49 32 VAL B CA 1
ATOM 1424 C C . VAL B 1 32 ? 30.261 12.010 19.624 1.00 20.23 32 VAL B C 1
ATOM 1425 O O . VAL B 1 32 ? 31.482 11.908 19.734 1.00 19.50 32 VAL B O 1
ATOM 1429 N N . ASN B 1 33 ? 29.477 12.339 20.649 1.00 17.91 33 ASN B N 1
ATOM 1430 C CA . ASN B 1 33 ? 30.047 12.583 21.975 1.00 18.58 33 ASN B CA 1
ATOM 1431 C C . ASN B 1 33 ? 30.742 11.321 22.479 1.00 17.75 33 ASN B C 1
ATOM 1432 O O . ASN B 1 33 ? 30.205 10.220 22.352 1.00 17.32 33 ASN B O 1
ATOM 1437 N N . PRO B 1 34 ? 31.953 11.454 23.042 1.00 18.82 34 PRO B N 1
ATOM 1438 C CA . PRO B 1 34 ? 32.593 10.232 23.537 1.00 18.93 34 PRO B CA 1
ATOM 1439 C C . PRO B 1 34 ? 31.799 9.753 24.757 1.00 18.88 34 PRO B C 1
ATOM 1440 O O . PRO B 1 34 ? 31.330 10.561 25.560 1.00 17.78 34 PRO B O 1
ATOM 1444 N N . ILE B 1 35 ? 31.638 8.442 24.883 1.00 17.03 35 ILE B N 1
ATOM 1445 C CA . ILE B 1 35 ? 30.894 7.858 25.992 1.00 16.10 35 ILE B CA 1
ATOM 1446 C C . ILE B 1 35 ? 31.825 7.086 26.920 1.00 17.87 35 ILE B C 1
ATOM 1447 O O . ILE B 1 35 ? 32.436 6.098 26.511 1.00 16.63 35 ILE B O 1
ATOM 1452 N N . TYR B 1 36 ? 31.942 7.546 28.163 1.00 16.75 36 TYR B N 1
ATOM 1453 C CA . TYR B 1 36 ? 32.780 6.858 29.140 1.00 18.73 36 TYR B CA 1
ATOM 1454 C C . TYR B 1 36 ? 31.864 6.173 30.142 1.00 18.38 36 TYR B C 1
ATOM 1455 O O . TYR B 1 36 ? 30.890 6.758 30.611 1.00 21.18 36 TYR B O 1
ATOM 1464 N N . ARG B 1 37 ? 32.162 4.919 30.457 1.00 17.23 37 ARG B N 1
ATOM 1465 C CA . ARG B 1 37 ? 31.337 4.175 31.393 1.00 16.13 37 ARG B CA 1
ATOM 1466 C C . ARG B 1 37 ? 32.090 3.760 32.646 1.00 17.61 37 ARG B C 1
ATOM 1467 O O . ARG B 1 37 ? 33.208 3.257 32.564 1.00 18.70 37 ARG B O 1
ATOM 1475 N N . CYS B 1 38 ? 31.471 3.973 33.803 1.00 16.97 38 CYS B N 1
ATOM 1476 C CA . CYS B 1 38 ? 32.055 3.547 35.068 1.00 16.45 38 CYS B CA 1
ATOM 1477 C C . CYS B 1 38 ? 31.041 2.553 35.640 1.00 17.30 38 CYS B C 1
ATOM 1478 O O . CYS B 1 38 ? 29.832 2.722 35.459 1.00 18.36 38 CYS B O 1
ATOM 1481 N N . ILE B 1 39 ? 31.516 1.504 36.308 1.00 15.92 39 ILE B N 1
ATOM 1482 C CA . ILE B 1 39 ? 30.611 0.488 36.832 1.00 15.98 39 ILE B CA 1
ATOM 1483 C C . ILE B 1 39 ? 30.329 0.498 38.331 1.00 15.59 39 ILE B C 1
ATOM 1484 O O . ILE B 1 39 ? 29.493 -0.271 38.803 1.00 16.64 39 ILE B O 1
ATOM 1489 N N . THR B 1 40 ? 31.034 1.346 39.077 1.00 17.42 40 THR B N 1
ATOM 1490 C CA . THR B 1 40 ? 30.819 1.461 40.517 1.00 17.98 40 THR B CA 1
ATOM 1491 C C . THR B 1 40 ? 30.951 2.929 40.896 1.00 17.79 40 THR B C 1
ATOM 1492 O O . THR B 1 40 ? 31.503 3.729 40.137 1.00 15.87 40 THR B O 1
ATOM 1496 N N . GLY B 1 41 ? 30.453 3.273 42.079 1.00 20.33 41 GLY B N 1
ATOM 1497 C CA . GLY B 1 41 ? 30.532 4.647 42.538 1.00 20.76 41 GLY B CA 1
ATOM 1498 C C . GLY B 1 41 ? 31.962 5.085 42.777 1.00 21.73 41 GLY B C 1
ATOM 1499 O O . GLY B 1 41 ? 32.344 6.194 42.423 1.00 19.74 41 GLY B O 1
ATOM 1500 N N . ASP B 1 42 ? 32.762 4.211 43.381 1.00 21.54 42 ASP B N 1
ATOM 1501 C CA . ASP B 1 42 ? 34.157 4.533 43.656 1.00 22.71 42 ASP B CA 1
ATOM 1502 C C . ASP B 1 42 ? 34.917 4.807 42.361 1.00 20.69 42 ASP B C 1
ATOM 1503 O O . ASP B 1 42 ? 35.718 5.735 42.281 1.00 20.41 42 ASP B O 1
ATOM 1508 N N . GLN B 1 43 ? 34.647 4.003 41.338 1.00 20.56 43 GLN B N 1
ATOM 1509 C CA . GLN B 1 43 ? 35.297 4.159 40.045 1.00 20.52 43 GLN B CA 1
ATOM 1510 C C . GLN B 1 43 ? 34.903 5.502 39.426 1.00 18.45 43 GLN B C 1
ATOM 1511 O O . GLN B 1 43 ? 35.745 6.214 38.881 1.00 18.60 43 GLN B O 1
ATOM 1517 N N . ALA B 1 44 ? 33.623 5.854 39.517 1.00 18.90 44 ALA B N 1
ATOM 1518 C CA . ALA B 1 44 ? 33.150 7.122 38.965 1.00 18.24 44 ALA B CA 1
ATOM 1519 C C . ALA B 1 44 ? 33.814 8.313 39.656 1.00 18.49 44 ALA B C 1
ATOM 1520 O O . ALA B 1 44 ? 34.180 9.293 39.010 1.00 18.10 44 ALA B O 1
ATOM 1522 N N . LEU B 1 45 ? 33.964 8.229 40.973 1.00 18.41 45 LEU B N 1
ATOM 1523 C CA . LEU B 1 45 ? 34.597 9.312 41.717 1.00 21.19 45 LEU B CA 1
ATOM 1524 C C . LEU B 1 45 ? 36.066 9.445 41.319 1.00 21.82 45 LEU B C 1
ATOM 1525 O O . LEU B 1 45 ? 36.562 10.555 41.130 1.00 21.16 45 LEU B O 1
ATOM 1530 N N . ASP B 1 46 ? 36.763 8.320 41.172 1.00 23.58 46 ASP B N 1
ATOM 1531 C CA . ASP B 1 46 ? 38.164 8.384 40.771 1.00 23.80 46 ASP B CA 1
ATOM 1532 C C . ASP B 1 46 ? 38.280 9.033 39.395 1.00 22.31 46 ASP B C 1
ATOM 1533 O O . ASP B 1 46 ? 39.199 9.812 39.140 1.00 23.38 46 ASP B O 1
ATOM 1538 N N . PHE B 1 47 ? 37.345 8.711 38.506 1.00 21.51 47 PHE B N 1
ATOM 1539 C CA . PHE B 1 47 ? 37.362 9.273 37.164 1.00 21.26 47 PHE B CA 1
ATOM 1540 C C . PHE B 1 47 ? 37.132 10.781 37.221 1.00 20.87 47 PHE B C 1
ATOM 1541 O O . PHE B 1 47 ? 37.886 11.551 36.628 1.00 20.49 47 PHE B O 1
ATOM 1549 N N . LEU B 1 48 ? 36.100 11.199 37.948 1.00 21.41 48 LEU B N 1
ATOM 1550 C CA . LEU B 1 48 ? 35.778 12.620 38.064 1.00 22.09 48 LEU B CA 1
ATOM 1551 C C . LEU B 1 48 ? 36.856 13.437 38.769 1.00 24.33 48 LEU B C 1
ATOM 1552 O O . LEU B 1 48 ? 37.121 14.574 38.387 1.00 23.50 48 LEU B O 1
ATOM 1557 N N . TYR B 1 49 ? 37.470 12.867 39.800 1.00 26.11 49 TYR B N 1
ATOM 1558 C CA . TYR B 1 49 ? 38.526 13.575 40.514 1.00 29.57 49 TYR B CA 1
ATOM 1559 C C . TYR B 1 49 ? 39.840 13.405 39.763 1.00 31.57 49 TYR B C 1
ATOM 1560 O O . TYR B 1 49 ? 40.834 14.070 40.064 1.00 32.23 49 TYR B O 1
ATOM 1569 N N . GLN B 1 50 ? 39.836 12.511 38.780 1.00 32.95 50 GLN B N 1
ATOM 1570 C CA . GLN B 1 50 ? 41.026 12.242 37.987 1.00 34.40 50 GLN B CA 1
ATOM 1571 C C . GLN B 1 50 ? 42.144 11.750 38.895 1.00 35.45 50 GLN B C 1
ATOM 1572 O O . GLN B 1 50 ? 43.265 12.256 38.860 1.00 35.67 50 GLN B O 1
ATOM 1578 N N . THR B 1 51 ? 41.814 10.759 39.716 1.00 36.34 51 THR B N 1
ATOM 1579 C CA . THR B 1 51 ? 42.767 10.159 40.640 1.00 38.70 51 THR B CA 1
ATOM 1580 C C . THR B 1 51 ? 42.784 8.653 40.398 1.00 39.91 51 THR B C 1
ATOM 1581 O O . THR B 1 51 ? 42.041 8.146 39.557 1.00 39.98 51 THR B O 1
ATOM 1585 N N . GLY B 1 52 ? 43.630 7.939 41.133 1.00 41.32 52 GLY B N 1
ATOM 1586 C CA . GLY B 1 52 ? 43.710 6.501 40.961 1.00 42.23 52 GLY B CA 1
ATOM 1587 C C . GLY B 1 52 ? 44.202 6.110 39.579 1.00 43.57 52 GLY B C 1
ATOM 1588 O O . GLY B 1 52 ? 45.277 6.533 39.153 1.00 43.42 52 GLY B O 1
ATOM 1589 N N . SER B 1 53 ? 43.409 5.311 38.871 1.00 44.58 53 SER B N 1
ATOM 1590 C CA . SER B 1 53 ? 43.770 4.851 37.534 1.00 45.49 53 SER B CA 1
ATOM 1591 C C . SER B 1 53 ? 43.542 5.894 36.445 1.00 46.57 53 SER B C 1
ATOM 1592 O O . SER B 1 53 ? 44.113 5.801 35.357 1.00 46.27 53 SER B O 1
ATOM 1595 N N . TYR B 1 54 ? 42.705 6.883 36.736 1.00 47.17 54 TYR B N 1
ATOM 1596 C CA . TYR B 1 54 ? 42.414 7.938 35.775 1.00 48.48 54 TYR B CA 1
ATOM 1597 C C . TYR B 1 54 ? 43.245 9.158 36.144 1.00 50.27 54 TYR B C 1
ATOM 1598 O O . TYR B 1 54 ? 42.730 10.266 36.302 1.00 50.39 54 TYR B O 1
ATOM 1607 N N . CYS B 1 55 ? 44.547 8.927 36.269 1.00 52.79 55 CYS B N 1
ATOM 1608 C CA . CYS B 1 55 ? 45.510 9.951 36.648 1.00 54.96 55 CYS B CA 1
ATOM 1609 C C . CYS B 1 55 ? 45.904 10.940 35.548 1.00 55.37 55 CYS B C 1
ATOM 1610 O O . CYS B 1 55 ? 46.447 12.004 35.843 1.00 55.78 55 CYS B O 1
ATOM 1613 N N . ASN B 1 56 ? 45.632 10.604 34.291 1.00 55.41 56 ASN B N 1
ATOM 1614 C CA . ASN B 1 56 ? 45.994 11.489 33.185 1.00 55.40 56 ASN B CA 1
ATOM 1615 C C . ASN B 1 56 ? 44.791 12.201 32.561 1.00 55.09 56 ASN B C 1
ATOM 1616 O O . ASN B 1 56 ? 44.053 11.620 31.770 1.00 55.04 56 ASN B O 1
ATOM 1618 N N . PRO B 1 57 ? 44.591 13.484 32.903 1.00 54.79 57 PRO B N 1
ATOM 1619 C CA . PRO B 1 57 ? 43.479 14.288 32.384 1.00 54.27 57 PRO B CA 1
ATOM 1620 C C . PRO B 1 57 ? 43.252 14.181 30.874 1.00 53.81 57 PRO B C 1
ATOM 1621 O O . PRO B 1 57 ? 42.124 14.322 30.399 1.00 53.35 57 PRO B O 1
ATOM 1625 N N . ASP B 1 58 ? 44.323 13.931 30.125 1.00 53.15 58 ASP B N 1
ATOM 1626 C CA . ASP B 1 58 ? 44.224 13.813 28.674 1.00 52.37 58 ASP B CA 1
ATOM 1627 C C . ASP B 1 58 ? 43.484 12.532 28.295 1.00 51.08 58 ASP B C 1
ATOM 1628 O O . ASP B 1 58 ? 42.861 12.454 27.236 1.00 51.16 58 ASP B O 1
ATOM 1633 N N . ILE B 1 59 ? 43.555 11.531 29.169 1.00 49.07 59 ILE B N 1
ATOM 1634 C CA . ILE B 1 59 ? 42.899 10.250 28.926 1.00 47.27 59 ILE B CA 1
ATOM 1635 C C . ILE B 1 59 ? 41.470 10.251 29.467 1.00 45.60 59 ILE B C 1
ATOM 1636 O O . ILE B 1 59 ? 40.573 9.653 28.874 1.00 45.61 59 ILE B O 1
ATOM 1641 N N . ALA B 1 60 ? 41.269 10.927 30.593 1.00 43.69 60 ALA B N 1
ATOM 1642 C CA . ALA B 1 60 ? 39.957 10.998 31.223 1.00 41.12 60 ALA B CA 1
ATOM 1643 C C . ALA B 1 60 ? 39.465 12.436 31.316 1.00 39.40 60 ALA B C 1
ATOM 1644 O O . ALA B 1 60 ? 39.449 13.027 32.396 1.00 38.85 60 ALA B O 1
ATOM 1646 N N . PRO B 1 61 ? 39.055 13.020 30.180 1.00 37.33 61 PRO B N 1
ATOM 1647 C CA . PRO B 1 61 ? 38.566 14.401 30.184 1.00 36.12 61 PRO B CA 1
ATOM 1648 C C . PRO B 1 61 ? 37.310 14.531 31.039 1.00 34.71 61 PRO B C 1
ATOM 1649 O O . PRO B 1 61 ? 36.592 13.550 31.248 1.00 35.26 61 PRO B O 1
ATOM 1653 N N . ARG B 1 62 ? 37.051 15.733 31.542 1.00 32.73 62 ARG B N 1
ATOM 1654 C CA . ARG B 1 62 ? 35.871 15.953 32.366 1.00 31.45 62 ARG B CA 1
ATOM 1655 C C . ARG B 1 62 ? 34.621 15.860 31.507 1.00 28.38 62 ARG B C 1
ATOM 1656 O O . ARG B 1 62 ? 34.539 16.479 30.443 1.00 26.92 62 ARG B O 1
ATOM 1664 N N . PRO B 1 63 ? 33.635 15.067 31.947 1.00 27.07 63 PRO B N 1
ATOM 1665 C CA . PRO B 1 63 ? 32.398 14.932 31.177 1.00 24.46 63 PRO B CA 1
ATOM 1666 C C . PRO B 1 63 ? 31.589 16.220 31.279 1.00 23.88 63 PRO B C 1
ATOM 1667 O O . PRO B 1 63 ? 31.724 16.968 32.251 1.00 22.96 63 PRO B O 1
ATOM 1671 N N . ALA B 1 64 ? 30.758 16.473 30.273 1.00 21.91 64 ALA B N 1
ATOM 1672 C CA . ALA B 1 64 ? 29.922 17.669 30.238 1.00 20.47 64 ALA B CA 1
ATOM 1673 C C . ALA B 1 64 ? 28.548 17.370 30.821 1.00 19.38 64 ALA B C 1
ATOM 1674 O O . ALA B 1 64 ? 27.767 18.280 31.112 1.00 18.11 64 ALA B O 1
ATOM 1676 N N . VAL B 1 65 ? 28.250 16.085 30.973 1.00 17.13 65 VAL B N 1
ATOM 1677 C CA . VAL B 1 65 ? 26.975 15.651 31.527 1.00 17.31 65 VAL B CA 1
ATOM 1678 C C . VAL B 1 65 ? 27.154 14.243 32.085 1.00 17.45 65 VAL B C 1
ATOM 1679 O O . VAL B 1 65 ? 27.956 13.465 31.572 1.00 17.54 65 VAL B O 1
ATOM 1683 N N . ILE B 1 66 ? 26.424 13.934 33.151 1.00 15.59 66 ILE B N 1
ATOM 1684 C CA . ILE B 1 66 ? 26.501 12.630 33.801 1.00 16.34 66 ILE B CA 1
ATOM 1685 C C . ILE B 1 66 ? 25.148 11.935 33.865 1.00 15.45 66 ILE B C 1
ATOM 1686 O O . ILE B 1 66 ? 24.150 12.538 34.258 1.00 15.95 66 ILE B O 1
ATOM 1691 N N . LEU B 1 67 ? 25.122 10.666 33.464 1.00 16.45 67 LEU B N 1
ATOM 1692 C CA . LEU B 1 67 ? 23.911 9.858 33.536 1.00 16.41 67 LEU B CA 1
ATOM 1693 C C . LEU B 1 67 ? 24.253 8.882 34.655 1.00 19.17 67 LEU B C 1
ATOM 1694 O O . LEU B 1 67 ? 25.180 8.076 34.529 1.00 18.48 67 LEU B O 1
ATOM 1699 N N . LEU B 1 68 ? 23.502 8.954 35.744 1.00 17.00 68 LEU B N 1
ATOM 1700 C CA . LEU B 1 68 ? 23.790 8.136 36.910 1.00 19.87 68 LEU B CA 1
ATOM 1701 C C . LEU B 1 68 ? 22.660 7.259 37.406 1.00 20.03 68 LEU B C 1
ATOM 1702 O O . LEU B 1 68 ? 21.509 7.687 37.484 1.00 18.85 68 LEU B O 1
ATOM 1707 N N . ASP B 1 69 ? 22.990 6.016 37.732 1.00 21.97 69 ASP B N 1
ATOM 1708 C CA . ASP B 1 69 ? 21.999 5.122 38.294 1.00 25.92 69 ASP B CA 1
ATOM 1709 C C . ASP B 1 69 ? 22.234 5.227 39.803 1.00 28.46 69 ASP B C 1
ATOM 1710 O O . ASP B 1 69 ? 23.380 5.261 40.256 1.00 26.67 69 ASP B O 1
ATOM 1715 N N . LEU B 1 70 ? 21.158 5.316 40.576 1.00 29.73 70 LEU B N 1
ATOM 1716 C CA . LEU B 1 70 ? 21.279 5.431 42.030 1.00 31.23 70 LEU B CA 1
ATOM 1717 C C . LEU B 1 70 ? 21.812 4.152 42.662 1.00 31.77 70 LEU B C 1
ATOM 1718 O O . LEU B 1 70 ? 22.499 4.183 43.687 1.00 31.29 70 LEU B O 1
ATOM 1723 N N . ASN B 1 71 ? 21.477 3.029 42.041 1.00 32.31 71 ASN B N 1
ATOM 1724 C CA . ASN B 1 71 ? 21.884 1.714 42.515 1.00 34.09 71 ASN B CA 1
ATOM 1725 C C . ASN B 1 71 ? 23.209 1.302 41.877 1.00 33.35 71 ASN B C 1
ATOM 1726 O O . ASN B 1 71 ? 23.280 1.088 40.669 1.00 33.55 71 ASN B O 1
ATOM 1731 N N . LEU B 1 72 ? 24.253 1.194 42.694 1.00 32.35 72 LEU B N 1
ATOM 1732 C CA . LEU B 1 72 ? 25.579 0.821 42.208 1.00 32.55 72 LEU B CA 1
ATOM 1733 C C . LEU B 1 72 ? 26.330 -0.054 43.209 1.00 32.80 72 LEU B C 1
ATOM 1734 O O . LEU B 1 72 ? 26.035 -0.036 44.406 1.00 31.41 72 LEU B O 1
ATOM 1739 N N . PRO B 1 73 ? 27.315 -0.834 42.726 1.00 33.28 73 PRO B N 1
ATOM 1740 C CA . PRO B 1 73 ? 28.132 -1.730 43.555 1.00 34.49 73 PRO B CA 1
ATOM 1741 C C . PRO B 1 73 ? 29.070 -0.988 44.506 1.00 36.15 73 PRO B C 1
ATOM 1742 O O . PRO B 1 73 ? 30.064 -0.407 44.076 1.00 37.91 73 PRO B O 1
ATOM 1746 N N . GLY B 1 74 ? 28.767 -1.034 45.799 1.00 37.16 74 GLY B N 1
ATOM 1747 C CA . GLY B 1 74 ? 29.598 -0.351 46.775 1.00 37.74 74 GLY B CA 1
ATOM 1748 C C . GLY B 1 74 ? 29.041 1.036 47.024 1.00 37.60 74 GLY B C 1
ATOM 1749 O O . GLY B 1 74 ? 27.875 1.177 47.391 1.00 39.30 74 GLY B O 1
ATOM 1750 N N . THR B 1 75 ? 29.865 2.062 46.833 1.00 37.36 75 THR B N 1
ATOM 1751 C CA . THR B 1 75 ? 29.403 3.432 47.023 1.00 36.21 75 THR B CA 1
ATOM 1752 C C . THR B 1 75 ? 28.314 3.655 45.979 1.00 35.40 75 THR B C 1
ATOM 1753 O O . THR B 1 75 ? 28.602 3.745 44.784 1.00 34.56 75 THR B O 1
ATOM 1757 N N . ASP B 1 76 ? 27.063 3.730 46.422 1.00 35.00 76 ASP B N 1
ATOM 1758 C CA . ASP B 1 76 ? 25.960 3.907 45.486 1.00 34.96 76 ASP B CA 1
ATOM 1759 C C . ASP B 1 76 ? 25.834 5.323 44.937 1.00 33.86 76 ASP B C 1
ATOM 1760 O O . ASP B 1 76 ? 26.475 6.257 45.424 1.00 31.68 76 ASP B O 1
ATOM 1765 N N . GLY B 1 77 ? 24.999 5.461 43.910 1.00 32.77 77 GLY B N 1
ATOM 1766 C CA . GLY B 1 77 ? 24.791 6.741 43.258 1.00 31.75 77 GLY B CA 1
ATOM 1767 C C . GLY B 1 77 ? 24.435 7.896 44.170 1.00 30.65 77 GLY B C 1
ATOM 1768 O O . GLY B 1 77 ? 24.910 9.015 43.973 1.00 29.63 77 GLY B O 1
ATOM 1769 N N . ARG B 1 78 ? 23.595 7.633 45.165 1.00 30.57 78 ARG B N 1
ATOM 1770 C CA . ARG B 1 78 ? 23.177 8.669 46.102 1.00 29.53 78 ARG B CA 1
ATOM 1771 C C . ARG B 1 78 ? 24.387 9.310 46.775 1.00 30.07 78 ARG B C 1
ATOM 1772 O O . ARG B 1 78 ? 24.448 10.530 46.937 1.00 27.69 78 ARG B O 1
ATOM 1780 N N . GLU B 1 79 ? 25.358 8.484 47.153 1.00 27.77 79 GLU B N 1
ATOM 1781 C CA . GLU B 1 79 ? 26.568 8.971 47.803 1.00 27.59 79 GLU B CA 1
ATOM 1782 C C . GLU B 1 79 ? 27.466 9.702 46.806 1.00 25.43 79 GLU B C 1
ATOM 1783 O O . GLU B 1 79 ? 28.116 10.690 47.148 1.00 25.16 79 GLU B O 1
ATOM 1789 N N . VAL B 1 80 ? 27.512 9.210 45.572 1.00 23.37 80 VAL B N 1
ATOM 1790 C CA . VAL B 1 80 ? 28.324 9.841 44.541 1.00 22.50 80 VAL B CA 1
ATOM 1791 C C . VAL B 1 80 ? 27.788 11.241 44.269 1.00 21.68 80 VAL B C 1
ATOM 1792 O O . VAL B 1 80 ? 28.546 12.208 44.201 1.00 19.80 80 VAL B O 1
ATOM 1796 N N . LEU B 1 81 ? 26.471 11.332 44.111 1.00 22.39 81 LEU B N 1
ATOM 1797 C CA . LEU B 1 81 ? 25.816 12.604 43.838 1.00 23.91 81 LEU B CA 1
ATOM 1798 C C . LEU B 1 81 ? 26.123 13.635 44.916 1.00 24.58 81 LEU B C 1
ATOM 1799 O O . LEU B 1 81 ? 26.558 14.747 44.617 1.00 24.09 81 LEU B O 1
ATOM 1804 N N . GLN B 1 82 ? 25.898 13.266 46.172 1.00 27.16 82 GLN B N 1
ATOM 1805 C CA . GLN B 1 82 ? 26.157 14.181 47.275 1.00 28.75 82 GLN B CA 1
ATOM 1806 C C . GLN B 1 82 ? 27.600 14.675 47.302 1.00 28.48 82 GLN B C 1
ATOM 1807 O O . GLN B 1 82 ? 27.849 15.846 47.578 1.00 28.67 82 GLN B O 1
ATOM 1813 N N . GLU B 1 83 ? 28.552 13.794 47.006 1.00 27.60 83 GLU B N 1
ATOM 1814 C CA . GLU B 1 83 ? 29.956 14.191 47.037 1.00 27.47 83 GLU B CA 1
ATOM 1815 C C . GLU B 1 83 ? 30.390 15.168 45.947 1.00 26.30 83 GLU B C 1
ATOM 1816 O O . GLU B 1 83 ? 31.059 16.160 46.234 1.00 25.29 83 GLU B O 1
ATOM 1822 N N . ILE B 1 84 ? 30.019 14.902 44.699 1.00 24.65 84 ILE B N 1
ATOM 1823 C CA . ILE B 1 84 ? 30.426 15.793 43.624 1.00 23.80 84 ILE B CA 1
ATOM 1824 C C . ILE B 1 84 ? 29.732 17.147 43.690 1.00 22.97 84 ILE B C 1
ATOM 1825 O O . ILE B 1 84 ? 30.264 18.143 43.208 1.00 22.63 84 ILE B O 1
ATOM 1830 N N . LYS B 1 85 ? 28.559 17.195 44.308 1.00 22.88 85 LYS B N 1
ATOM 1831 C CA . LYS B 1 85 ? 27.844 18.460 44.414 1.00 22.57 85 LYS B CA 1
ATOM 1832 C C . LYS B 1 85 ? 28.484 19.374 45.461 1.00 25.35 85 LYS B C 1
ATOM 1833 O O . LYS B 1 85 ? 28.128 20.548 45.578 1.00 24.00 85 LYS B O 1
ATOM 1839 N N . GLN B 1 86 ? 29.442 18.833 46.209 1.00 26.28 86 GLN B N 1
ATOM 1840 C CA . GLN B 1 86 ? 30.149 19.607 47.224 1.00 28.33 86 GLN B CA 1
ATOM 1841 C C . GLN B 1 86 ? 31.481 20.121 46.686 1.00 29.53 86 GLN B C 1
ATOM 1842 O O . GLN B 1 86 ? 32.186 20.878 47.356 1.00 30.19 86 GLN B O 1
ATOM 1848 N N . ASP B 1 87 ? 31.817 19.715 45.466 1.00 28.96 87 ASP B N 1
ATOM 1849 C CA . ASP B 1 87 ? 33.062 20.133 44.830 1.00 29.28 87 ASP B CA 1
ATOM 1850 C C . ASP B 1 87 ? 32.827 21.346 43.936 1.00 31.11 87 ASP B C 1
ATOM 1851 O O . ASP B 1 87 ? 31.934 21.336 43.086 1.00 29.54 87 ASP B O 1
ATOM 1856 N N . GLU B 1 88 ? 33.633 22.387 44.133 1.00 32.08 88 GLU B N 1
ATOM 1857 C CA . GLU B 1 88 ? 33.523 23.622 43.358 1.00 33.47 88 GLU B CA 1
ATOM 1858 C C . GLU B 1 88 ? 33.432 23.423 41.850 1.00 32.49 88 GLU B C 1
ATOM 1859 O O . GLU B 1 88 ? 32.607 24.047 41.186 1.00 33.89 88 GLU B O 1
ATOM 1865 N N . VAL B 1 89 ? 34.286 22.564 41.308 1.00 30.62 89 VAL B N 1
ATOM 1866 C CA . VAL B 1 89 ? 34.292 22.318 39.875 1.00 29.72 89 VAL B CA 1
ATOM 1867 C C . VAL B 1 89 ? 33.251 21.307 39.422 1.00 27.68 89 VAL B C 1
ATOM 1868 O O . VAL B 1 89 ? 32.451 21.588 38.531 1.00 27.64 89 VAL B O 1
ATOM 1872 N N . LEU B 1 90 ? 33.255 20.134 40.042 1.00 25.62 90 LEU B N 1
ATOM 1873 C CA . LEU B 1 90 ? 32.331 19.080 39.648 1.00 23.34 90 LEU B CA 1
ATOM 1874 C C . LEU B 1 90 ? 30.848 19.380 39.842 1.00 22.58 90 LEU B C 1
ATOM 1875 O O . LEU B 1 90 ? 30.017 18.855 39.109 1.00 20.68 90 LEU B O 1
ATOM 1880 N N . LYS B 1 91 ? 30.504 20.227 40.808 1.00 20.47 91 LYS B N 1
ATOM 1881 C CA . LYS B 1 91 ? 29.096 20.519 41.045 1.00 20.39 91 LYS B CA 1
ATOM 1882 C C . LYS B 1 91 ? 28.398 21.168 39.848 1.00 19.13 91 LYS B C 1
ATOM 1883 O O . LYS B 1 91 ? 27.164 21.176 39.777 1.00 20.07 91 LYS B O 1
ATOM 1889 N N . LYS B 1 92 ? 29.175 21.700 38.906 1.00 18.86 92 LYS B N 1
ATOM 1890 C CA . LYS B 1 92 ? 28.599 22.350 37.726 1.00 18.26 92 LYS B CA 1
ATOM 1891 C C . LYS B 1 92 ? 28.080 21.360 36.682 1.00 19.08 92 LYS B C 1
ATOM 1892 O O . LYS B 1 92 ? 27.257 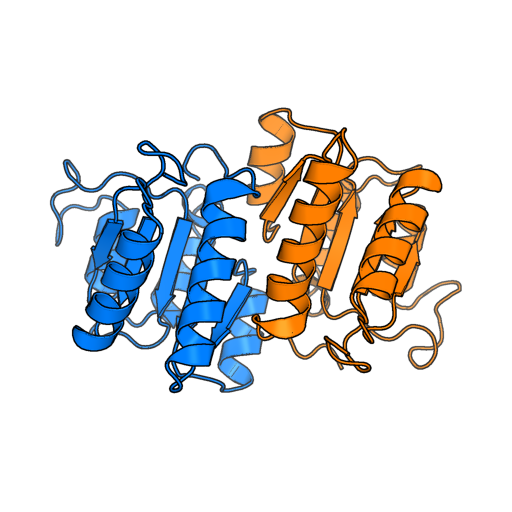21.715 35.841 1.00 18.08 92 LYS B O 1
ATOM 1898 N N . ILE B 1 93 ? 28.556 20.121 36.736 1.00 17.75 93 ILE B N 1
ATOM 1899 C CA . ILE B 1 93 ? 28.134 19.116 35.764 1.00 17.31 93 ILE B CA 1
ATOM 1900 C C . ILE B 1 93 ? 26.707 18.640 36.004 1.00 16.35 93 ILE B C 1
ATOM 1901 O O . ILE B 1 93 ? 26.390 18.101 37.067 1.00 17.16 93 ILE B O 1
ATOM 1906 N N . PRO B 1 94 ? 25.819 18.831 35.014 1.00 17.34 94 PRO B N 1
ATOM 1907 C CA . PRO B 1 94 ? 24.439 18.383 35.204 1.00 16.46 94 PRO B CA 1
ATOM 1908 C C . PRO B 1 94 ? 24.376 16.872 35.369 1.00 16.19 94 PRO B C 1
ATOM 1909 O O . PRO B 1 94 ? 25.024 16.128 34.630 1.00 18.13 94 PRO B O 1
ATOM 1913 N N . VAL B 1 95 ? 23.605 16.429 36.351 1.00 16.13 95 VAL B N 1
ATOM 1914 C CA . VAL B 1 95 ? 23.447 15.009 36.623 1.00 16.87 95 VAL B CA 1
ATOM 1915 C C . VAL B 1 95 ? 22.028 14.563 36.320 1.00 16.92 95 VAL B C 1
ATOM 1916 O O . VAL B 1 95 ? 21.060 15.129 36.840 1.00 17.19 95 VAL B O 1
ATOM 1920 N N . VAL B 1 96 ? 21.903 13.564 35.453 1.00 14.53 96 VAL B N 1
ATOM 1921 C CA . VAL B 1 96 ? 20.599 13.014 35.117 1.00 15.62 96 VAL B CA 1
ATOM 1922 C C . VAL B 1 96 ? 20.529 11.623 35.735 1.00 17.06 96 VAL B C 1
ATOM 1923 O O . VAL B 1 96 ? 21.389 10.775 35.486 1.00 16.96 96 VAL B O 1
ATOM 1927 N N . ILE B 1 97 ? 19.517 11.398 36.560 1.00 17.40 97 ILE B N 1
ATOM 1928 C CA . ILE B 1 97 ? 19.331 10.101 37.183 1.00 19.16 97 ILE B CA 1
ATOM 1929 C C . ILE B 1 97 ? 18.457 9.251 36.261 1.00 20.05 97 ILE B C 1
ATOM 1930 O O . ILE B 1 97 ? 17.416 9.705 35.792 1.00 19.06 97 ILE B O 1
ATOM 1935 N N . MET B 1 98 ? 18.903 8.033 35.965 1.00 21.40 98 MET B N 1
ATOM 1936 C CA . MET B 1 98 ? 18.120 7.111 35.144 1.00 23.40 98 MET B CA 1
ATOM 1937 C C . MET B 1 98 ? 18.302 5.797 35.884 1.00 25.12 98 MET B C 1
ATOM 1938 O O . MET B 1 98 ? 19.350 5.149 35.794 1.00 24.49 98 MET B O 1
ATOM 1943 N N . THR B 1 99 ? 17.273 5.428 36.637 1.00 25.02 99 THR B N 1
ATOM 1944 C CA . THR B 1 99 ? 17.306 4.238 37.471 1.00 27.00 99 THR B CA 1
ATOM 1945 C C . THR B 1 99 ? 15.970 3.507 37.497 1.00 27.27 99 THR B C 1
ATOM 1946 O O . THR B 1 99 ? 14.963 4.014 37.013 1.00 26.23 99 THR B O 1
ATOM 1950 N N . THR B 1 100 ? 15.969 2.310 38.076 1.00 29.01 100 THR B N 1
ATOM 1951 C CA . THR B 1 100 ? 14.754 1.513 38.174 1.00 31.96 100 THR B CA 1
ATOM 1952 C C . THR B 1 100 ? 13.878 2.051 39.299 1.00 34.13 100 THR B C 1
ATOM 1953 O O . THR B 1 100 ? 12.653 1.949 39.249 1.00 35.59 100 THR B O 1
ATOM 1957 N N . SER B 1 101 ? 14.519 2.624 40.313 1.00 36.81 101 SER B N 1
ATOM 1958 C CA . SER B 1 101 ? 13.809 3.174 41.461 1.00 39.70 101 SER B CA 1
ATOM 1959 C C . SER B 1 101 ? 12.796 4.236 41.058 1.00 41.38 101 SER B C 1
ATOM 1960 O O . SER B 1 101 ? 13.135 5.208 40.382 1.00 40.93 101 SER B O 1
ATOM 1963 N N . SER B 1 102 ? 11.549 4.042 41.473 1.00 43.04 102 SER B N 1
ATOM 1964 C CA . SER B 1 102 ? 10.494 5.000 41.174 1.00 45.53 102 SER B CA 1
ATOM 1965 C C . SER B 1 102 ? 9.808 5.383 42.479 1.00 46.56 102 SER B C 1
ATOM 1966 O O . SER B 1 102 ? 8.695 5.906 42.472 1.00 47.13 102 SER B O 1
ATOM 1969 N N . ASN B 1 103 ? 10.474 5.115 43.600 1.00 47.24 103 ASN B N 1
ATOM 1970 C CA . ASN B 1 103 ? 9.904 5.439 44.902 1.00 48.41 103 ASN B CA 1
ATOM 1971 C C . ASN B 1 103 ? 10.085 6.922 45.216 1.00 48.51 103 ASN B C 1
ATOM 1972 O O . ASN B 1 103 ? 11.165 7.485 45.031 1.00 47.72 103 ASN B O 1
ATOM 1977 N N . PRO B 1 104 ? 9.017 7.571 45.703 1.00 48.75 104 PRO B N 1
ATOM 1978 C CA . PRO B 1 104 ? 8.964 8.990 46.067 1.00 48.39 104 PRO B CA 1
ATOM 1979 C C . PRO B 1 104 ? 10.120 9.531 46.909 1.00 47.65 104 PRO B C 1
ATOM 1980 O O . PRO B 1 104 ? 10.543 10.670 46.715 1.00 47.39 104 PRO B O 1
ATOM 1984 N N . LYS B 1 105 ? 10.630 8.728 47.839 1.00 46.52 105 LYS B N 1
ATOM 1985 C CA . LYS B 1 105 ? 11.723 9.176 48.699 1.00 45.60 105 LYS B CA 1
ATOM 1986 C C . LYS B 1 105 ? 12.998 9.485 47.916 1.00 43.96 105 LYS B C 1
ATOM 1987 O O . LYS B 1 105 ? 13.566 10.568 48.063 1.00 43.63 105 LYS B O 1
ATOM 1993 N N . ASP B 1 106 ? 13.451 8.546 47.088 1.00 41.67 106 ASP B N 1
ATOM 1994 C CA . ASP B 1 106 ? 14.652 8.779 46.289 1.00 39.80 106 ASP B CA 1
ATOM 1995 C C . ASP B 1 106 ? 14.443 9.997 45.401 1.00 37.63 106 ASP B C 1
ATOM 1996 O O . ASP B 1 106 ? 15.314 10.856 45.290 1.00 38.22 106 ASP B O 1
ATOM 2001 N N . ILE B 1 107 ? 13.277 10.065 44.767 1.00 35.78 107 ILE B N 1
ATOM 2002 C CA . ILE B 1 107 ? 12.963 11.180 43.882 1.00 32.56 107 ILE B CA 1
ATOM 2003 C C . ILE B 1 107 ? 13.034 12.527 44.596 1.00 31.89 107 ILE B C 1
ATOM 2004 O O . ILE B 1 107 ? 13.758 13.423 44.166 1.00 28.23 107 ILE B O 1
ATOM 2009 N N . GLU B 1 108 ? 12.290 12.673 45.689 1.00 32.55 108 GLU B N 1
ATOM 2010 C CA . GLU B 1 108 ? 12.299 13.929 46.433 1.00 33.98 108 GLU B CA 1
ATOM 2011 C C . GLU B 1 108 ? 13.700 14.303 46.905 1.00 33.20 108 GLU B C 1
ATOM 2012 O O . GLU B 1 108 ? 14.148 15.436 46.730 1.00 32.07 108 GLU B O 1
ATOM 2018 N N . ILE B 1 109 ? 14.383 13.341 47.514 1.00 33.50 109 ILE B N 1
ATOM 2019 C CA . ILE B 1 109 ? 15.723 13.565 48.034 1.00 33.21 109 ILE B CA 1
ATOM 2020 C C . ILE B 1 109 ? 16.723 13.881 46.927 1.00 31.86 109 ILE B C 1
ATOM 2021 O O . ILE B 1 109 ? 17.543 14.786 47.071 1.00 31.18 109 ILE B O 1
ATOM 2026 N N . CYS B 1 110 ? 16.657 13.142 45.823 1.00 30.81 110 CYS B N 1
ATOM 2027 C CA . CYS B 1 110 ? 17.564 13.382 44.706 1.00 29.53 110 CYS B CA 1
ATOM 2028 C C . CYS B 1 110 ? 17.441 14.823 44.238 1.00 27.10 110 CYS B C 1
ATOM 2029 O O . CYS B 1 110 ? 18.443 15.511 44.038 1.00 25.78 110 CYS B O 1
ATOM 2032 N N . TYR B 1 111 ? 16.209 15.284 44.058 1.00 25.58 111 TYR B N 1
ATOM 2033 C CA . TYR B 1 111 ? 16.009 16.657 43.630 1.00 25.85 111 TYR B CA 1
ATOM 2034 C C . TYR B 1 111 ? 16.526 17.598 44.715 1.00 26.61 111 TYR B C 1
ATOM 2035 O O . TYR B 1 111 ? 16.948 18.716 44.426 1.00 25.26 111 TYR B O 1
ATOM 2044 N N . SER B 1 112 ? 16.507 17.139 45.964 1.00 28.33 112 SER B N 1
ATOM 2045 C CA . SER B 1 112 ? 17.018 17.958 47.058 1.00 30.19 112 SER B CA 1
ATOM 2046 C C . SER B 1 112 ? 18.542 17.962 46.983 1.00 31.81 112 SER B C 1
ATOM 2047 O O . SER B 1 112 ? 19.187 18.933 47.385 1.00 33.42 112 SER B O 1
ATOM 2050 N N . TYR B 1 113 ? 19.115 16.879 46.460 1.00 31.20 113 TYR B N 1
ATOM 2051 C CA . TYR B 1 113 ? 20.563 16.793 46.345 1.00 31.44 113 TYR B CA 1
ATOM 2052 C C . TYR B 1 113 ? 21.132 17.355 45.053 1.00 29.83 113 TYR B C 1
ATOM 2053 O O . TYR B 1 113 ? 22.238 17.008 44.643 1.00 29.92 113 TYR B O 1
ATOM 2062 N N . SER B 1 114 ? 20.347 18.220 44.415 1.00 27.09 114 SER B N 1
ATOM 2063 C CA . SER B 1 114 ? 20.752 18.936 43.212 1.00 24.48 114 SER B CA 1
ATOM 2064 C C . SER B 1 114 ? 20.800 18.289 41.823 1.00 22.52 114 SER B C 1
ATOM 2065 O O . SER B 1 114 ? 21.530 18.770 40.955 1.00 23.18 114 SER B O 1
ATOM 2068 N N . ILE B 1 115 ? 20.034 17.235 41.585 1.00 21.45 115 ILE B N 1
ATOM 2069 C CA . ILE B 1 115 ? 20.053 16.629 40.252 1.00 19.12 115 ILE B CA 1
ATOM 2070 C C . ILE B 1 115 ? 19.303 17.512 39.259 1.00 20.08 115 ILE B C 1
ATOM 2071 O O . ILE B 1 115 ? 18.487 18.350 39.650 1.00 19.28 115 ILE B O 1
ATOM 2076 N N . SER B 1 116 ? 19.580 17.316 37.973 1.00 18.35 116 SER B N 1
ATOM 2077 C CA . SER B 1 116 ? 18.914 18.077 36.924 1.00 17.57 116 SER B CA 1
ATOM 2078 C C . SER B 1 116 ? 17.524 17.506 36.688 1.00 18.60 116 SER B C 1
ATOM 2079 O O . SER B 1 116 ? 16.525 18.232 36.663 1.00 17.47 116 SER B O 1
ATOM 2082 N N . SER B 1 117 ? 17.465 16.191 36.525 1.00 16.61 117 SER B N 1
ATOM 2083 C CA . SER B 1 117 ? 16.209 15.514 36.262 1.00 16.50 117 SER B CA 1
ATOM 2084 C C . SER B 1 117 ? 16.284 14.040 36.619 1.00 17.11 117 SER B C 1
ATOM 2085 O O . SER B 1 117 ? 17.371 13.469 36.731 1.00 17.01 117 SER B O 1
ATOM 2088 N N . TYR B 1 118 ? 15.113 13.435 36.771 1.00 16.10 118 TYR B N 1
ATOM 2089 C CA . TYR B 1 118 ? 14.995 12.038 37.155 1.00 17.51 118 TYR B CA 1
ATOM 2090 C C . TYR B 1 118 ? 14.211 11.262 36.105 1.00 16.85 118 TYR B C 1
ATOM 2091 O O . TYR B 1 118 ? 13.092 11.641 35.740 1.00 16.53 118 TYR B O 1
ATOM 2100 N N . ILE B 1 119 ? 14.797 10.170 35.621 1.00 17.73 119 ILE B N 1
ATOM 2101 C CA . ILE B 1 119 ? 14.147 9.344 34.614 1.00 17.98 119 ILE B CA 1
ATOM 2102 C C . ILE B 1 119 ? 14.065 7.898 35.080 1.00 19.75 119 ILE B C 1
ATOM 2103 O O . ILE B 1 119 ? 15.074 7.306 35.465 1.00 19.79 119 ILE B O 1
ATOM 2108 N N . VAL B 1 120 ? 12.860 7.342 35.056 1.00 21.20 120 VAL B N 1
ATOM 2109 C CA . VAL B 1 120 ? 12.665 5.951 35.442 1.00 22.26 120 VAL B CA 1
ATOM 2110 C C . VAL B 1 120 ? 12.928 5.106 34.203 1.00 22.64 120 VAL B C 1
ATOM 2111 O O . VAL B 1 120 ? 12.425 5.398 33.117 1.00 20.99 120 VAL B O 1
ATOM 2115 N N . LYS B 1 121 ? 13.736 4.066 34.367 1.00 22.50 121 LYS B N 1
ATOM 2116 C CA . LYS B 1 121 ? 14.081 3.190 33.259 1.00 23.52 121 LYS B CA 1
ATOM 2117 C C . LYS B 1 121 ? 12.870 2.513 32.627 1.00 24.98 121 LYS B C 1
ATOM 2118 O O . LYS B 1 121 ? 12.086 1.859 33.312 1.00 24.75 121 LYS B O 1
ATOM 2124 N N . PRO B 1 122 ? 12.693 2.684 31.308 1.00 26.40 122 PRO B N 1
ATOM 2125 C CA . PRO B 1 122 ? 11.575 2.078 30.580 1.00 28.44 122 PRO B CA 1
ATOM 2126 C C . PRO B 1 122 ? 11.804 0.569 30.489 1.00 30.34 122 PRO B C 1
ATOM 2127 O O . PRO B 1 122 ? 12.948 0.117 30.467 1.00 31.33 122 PRO B O 1
ATOM 2131 N N . LEU B 1 123 ? 10.726 -0.205 30.429 1.00 32.13 123 LEU B N 1
ATOM 2132 C CA . LEU B 1 123 ? 10.850 -1.657 30.346 1.00 34.89 123 LEU B CA 1
ATOM 2133 C C . LEU B 1 123 ? 10.807 -2.186 28.915 1.00 35.42 123 LEU B C 1
ATOM 2134 O O . LEU B 1 123 ? 11.496 -3.150 28.582 1.00 37.36 123 LEU B O 1
ATOM 2139 N N . GLU B 1 124 ? 9.998 -1.549 28.073 1.00 35.53 124 GLU B N 1
ATOM 2140 C CA . GLU B 1 124 ? 9.851 -1.963 26.680 1.00 35.45 124 GLU B CA 1
ATOM 2141 C C . GLU B 1 124 ? 10.830 -1.203 25.788 1.00 33.17 124 GLU B C 1
ATOM 2142 O O . GLU B 1 124 ? 11.040 -0.004 25.969 1.00 31.37 124 GLU B O 1
ATOM 2148 N N . ILE B 1 125 ? 11.415 -1.902 24.819 1.00 31.57 125 ILE B N 1
ATOM 2149 C CA . ILE B 1 125 ? 12.387 -1.295 23.912 1.00 30.22 125 ILE B CA 1
ATOM 2150 C C . ILE B 1 125 ? 11.835 -0.105 23.119 1.00 29.22 125 ILE B C 1
ATOM 2151 O O . ILE B 1 125 ? 12.574 0.820 22.794 1.00 27.22 125 ILE B O 1
ATOM 2156 N N . ASP B 1 126 ? 10.543 -0.129 22.805 1.00 29.00 126 ASP B N 1
ATOM 2157 C CA . ASP B 1 126 ? 9.923 0.963 22.054 1.00 29.41 126 ASP B CA 1
ATOM 2158 C C . ASP B 1 126 ? 9.941 2.273 22.830 1.00 27.68 126 ASP B C 1
ATOM 2159 O O . ASP B 1 126 ? 10.323 3.315 22.291 1.00 26.48 126 ASP B O 1
ATOM 2164 N N . ARG B 1 127 ? 9.524 2.220 24.092 1.00 26.19 127 ARG B N 1
ATOM 2165 C CA . ARG B 1 127 ? 9.508 3.411 24.933 1.00 25.86 127 ARG B CA 1
ATOM 2166 C C . ARG B 1 127 ? 10.934 3.819 25.278 1.00 23.63 127 ARG B C 1
ATOM 2167 O O . ARG B 1 127 ? 11.248 5.005 25.308 1.00 23.17 127 ARG B O 1
ATOM 2175 N N . LEU B 1 128 ? 11.799 2.840 25.534 1.00 21.53 128 LEU B N 1
ATOM 2176 C CA . LEU B 1 128 ? 13.188 3.150 25.857 1.00 18.52 128 LEU B CA 1
ATOM 2177 C C . LEU B 1 128 ? 13.810 3.900 24.685 1.00 18.61 128 LEU B C 1
ATOM 2178 O O . LEU B 1 128 ? 14.525 4.878 24.878 1.00 17.85 128 LEU B O 1
ATOM 2183 N N . THR B 1 129 ? 13.544 3.430 23.470 1.00 17.92 129 THR B N 1
ATOM 2184 C CA . THR B 1 129 ? 14.084 4.071 22.273 1.00 19.05 129 THR B CA 1
ATOM 2185 C C . THR B 1 129 ? 13.637 5.525 22.177 1.00 19.75 129 THR B C 1
ATOM 2186 O O . THR B 1 129 ? 14.448 6.422 21.954 1.00 17.87 129 THR B O 1
ATOM 2190 N N . GLU B 1 130 ? 12.341 5.754 22.354 1.00 20.22 130 GLU B N 1
ATOM 2191 C CA . GLU B 1 130 ? 11.790 7.101 22.278 1.00 22.66 130 GLU B CA 1
ATOM 2192 C C . GLU B 1 130 ? 12.365 7.978 23.389 1.00 20.95 130 GLU B C 1
ATOM 2193 O O . GLU B 1 130 ? 12.685 9.147 23.171 1.00 21.62 130 GLU B O 1
ATOM 2199 N N . THR B 1 131 ? 12.496 7.403 24.580 1.00 20.13 131 THR B N 1
ATOM 2200 C CA . THR B 1 131 ? 13.033 8.130 25.725 1.00 20.33 131 THR B CA 1
ATOM 2201 C C . THR B 1 131 ? 14.476 8.545 25.493 1.00 18.96 131 THR B C 1
ATOM 2202 O O . THR B 1 131 ? 14.853 9.684 25.759 1.00 18.24 131 THR B O 1
ATOM 2206 N N . VAL B 1 132 ? 15.285 7.620 24.991 1.00 17.08 132 VAL B N 1
ATOM 2207 C CA . VAL B 1 132 ? 16.685 7.924 24.741 1.00 15.61 132 VAL B CA 1
ATOM 2208 C C . VAL B 1 132 ? 16.842 8.914 23.586 1.00 15.44 132 VAL B C 1
ATOM 2209 O O . VAL B 1 132 ? 17.714 9.777 23.615 1.00 14.68 132 VAL B O 1
ATOM 2213 N N . GLN B 1 133 ? 15.996 8.803 22.571 1.00 15.60 133 GLN B N 1
ATOM 2214 C CA . GLN B 1 133 ? 16.076 9.733 21.454 1.00 15.77 133 GLN B CA 1
ATOM 2215 C C . GLN B 1 133 ? 15.813 11.155 21.950 1.00 14.05 133 GLN B C 1
ATOM 2216 O O . GLN B 1 133 ? 16.452 12.101 21.498 1.00 14.10 133 GLN B O 1
ATOM 2222 N N . THR B 1 134 ? 14.884 11.305 22.890 1.00 14.65 134 THR B N 1
ATOM 2223 C CA . THR B 1 134 ? 14.591 12.630 23.434 1.00 14.67 134 THR B CA 1
ATOM 2224 C C . THR B 1 134 ? 15.753 13.087 24.317 1.00 15.26 134 THR B C 1
ATOM 2225 O O . THR B 1 134 ? 16.131 14.252 24.305 1.00 15.82 134 THR B O 1
ATOM 2229 N N . PHE B 1 135 ? 16.322 12.162 25.086 1.00 14.66 135 PHE B N 1
ATOM 2230 C CA . PHE B 1 135 ? 17.461 12.486 25.936 1.00 15.72 135 PHE B CA 1
ATOM 2231 C C . PHE B 1 135 ? 18.592 13.038 25.064 1.00 15.55 135 PHE B C 1
ATOM 2232 O O . PHE B 1 135 ? 19.205 14.050 25.395 1.00 14.47 135 PHE B O 1
ATOM 2240 N N . ILE B 1 136 ? 18.858 12.365 23.946 1.00 15.29 136 ILE B N 1
ATOM 2241 C CA . ILE B 1 136 ? 19.914 12.783 23.029 1.00 14.67 136 ILE B CA 1
ATOM 2242 C C . ILE B 1 136 ? 19.681 14.193 22.489 1.00 15.23 136 ILE B C 1
ATOM 2243 O O . ILE B 1 136 ? 20.560 15.059 22.557 1.00 15.62 136 ILE B O 1
ATOM 2248 N N . LYS B 1 137 ? 18.494 14.417 21.941 1.00 14.81 137 LYS B N 1
ATOM 2249 C CA . LYS B 1 137 ? 18.163 15.719 21.378 1.00 16.54 137 LYS B CA 1
ATOM 2250 C C . LYS B 1 137 ? 18.303 16.829 22.410 1.00 15.58 137 LYS B C 1
ATOM 2251 O O . LYS B 1 137 ? 18.933 17.858 22.163 1.00 17.12 137 LYS B O 1
ATOM 2257 N N . TYR B 1 138 ? 17.717 16.612 23.577 1.00 14.55 138 TYR B N 1
ATOM 2258 C CA . TYR B 1 138 ? 17.757 17.622 24.622 1.00 13.79 138 TYR B CA 1
ATOM 2259 C C . TYR B 1 138 ? 19.153 17.954 25.128 1.00 14.41 138 TYR B C 1
ATOM 2260 O O . TYR B 1 138 ? 19.594 19.098 25.057 1.00 13.63 138 TYR B O 1
ATOM 2269 N N . TRP B 1 139 ? 19.852 16.939 25.623 1.00 13.55 139 TRP B N 1
ATOM 2270 C CA . TRP B 1 139 ? 21.16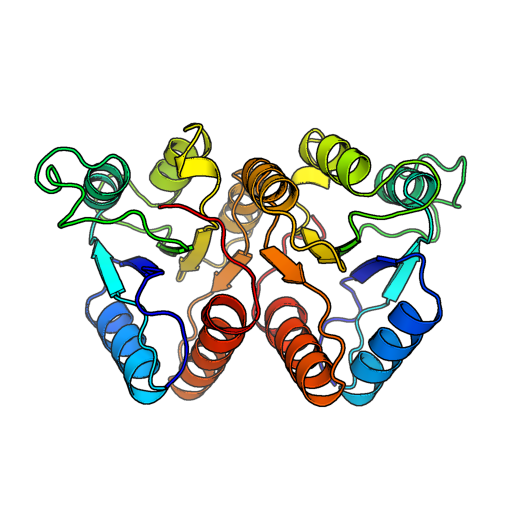9 17.124 26.205 1.00 14.43 139 TRP B CA 1
ATOM 2271 C C . TRP B 1 139 ? 22.349 17.329 25.280 1.00 15.54 139 TRP B C 1
ATOM 2272 O O . TRP B 1 139 ? 23.241 18.120 25.581 1.00 15.52 139 TRP B O 1
ATOM 2283 N N . LEU B 1 140 ? 22.359 16.629 24.155 1.00 15.26 140 LEU B N 1
ATOM 2284 C CA . LEU B 1 140 ? 23.496 16.723 23.249 1.00 16.56 140 LEU B CA 1
ATOM 2285 C C . LEU B 1 140 ? 23.361 17.690 22.085 1.00 17.29 140 LEU B C 1
ATOM 2286 O O . LEU B 1 140 ? 24.355 18.006 21.429 1.00 18.47 140 LEU B O 1
ATOM 2291 N N . ASP B 1 141 ? 22.151 18.176 21.836 1.00 18.61 141 ASP B N 1
ATOM 2292 C CA . ASP B 1 141 ? 21.936 19.099 20.728 1.00 19.95 141 ASP B CA 1
ATOM 2293 C C . ASP B 1 141 ? 21.342 20.437 21.152 1.00 19.63 141 ASP B C 1
ATOM 2294 O O . ASP B 1 141 ? 21.855 21.490 20.788 1.00 21.25 141 ASP B O 1
ATOM 2299 N N . ILE B 1 142 ? 20.264 20.394 21.925 1.00 19.00 142 ILE B N 1
ATOM 2300 C CA . ILE B 1 142 ? 19.588 21.621 22.341 1.00 18.51 142 ILE B CA 1
ATOM 2301 C C . ILE B 1 142 ? 20.245 22.422 23.458 1.00 19.34 142 ILE B C 1
ATOM 2302 O O . ILE B 1 142 ? 20.588 23.591 23.271 1.00 19.87 142 ILE B O 1
ATOM 2307 N N . VAL B 1 143 ? 20.429 21.792 24.610 1.00 18.11 143 VAL B N 1
ATOM 2308 C CA . VAL B 1 143 ? 21.007 22.461 25.769 1.00 19.33 143 VAL B CA 1
ATOM 2309 C C . VAL B 1 143 ? 22.448 22.936 25.592 1.00 20.02 143 VAL B C 1
ATOM 2310 O O . VAL B 1 143 ? 23.218 22.356 24.828 1.00 19.73 143 VAL B O 1
ATOM 2314 N N . VAL B 1 144 ? 22.792 24.021 26.280 1.00 18.75 144 VAL B N 1
ATOM 2315 C CA . VAL B 1 144 ? 24.152 24.540 26.262 1.00 19.41 144 VAL B CA 1
ATOM 2316 C C . VAL B 1 144 ? 24.751 23.964 27.543 1.00 19.50 144 VAL B C 1
ATOM 2317 O O . VAL B 1 144 ? 24.332 24.316 28.645 1.00 19.19 144 VAL B O 1
ATOM 2321 N N . LEU B 1 145 ? 25.702 23.046 27.394 1.00 18.54 145 LEU B N 1
ATOM 2322 C CA . LEU B 1 145 ? 26.338 22.402 28.538 1.00 19.86 145 LEU B CA 1
ATOM 2323 C C . LEU B 1 145 ? 27.421 23.289 29.146 1.00 19.13 145 LEU B C 1
ATOM 2324 O O . LEU B 1 145 ? 27.945 24.177 28.484 1.00 19.57 145 LEU B O 1
ATOM 2329 N N . PRO B 1 146 ? 27.758 23.068 30.427 1.00 20.46 146 PRO B N 1
ATOM 2330 C CA . PRO B 1 146 ? 28.795 23.888 31.058 1.00 21.83 146 PRO B CA 1
ATOM 2331 C C . PRO B 1 146 ? 30.169 23.589 30.458 1.00 24.35 146 PRO B C 1
ATOM 2332 O O . PRO B 1 146 ? 30.402 22.490 29.952 1.00 23.08 146 PRO B O 1
ATOM 2336 N N . GLU B 1 147 ? 31.065 24.569 30.497 1.00 25.87 147 GLU B N 1
ATOM 2337 C CA . GLU B 1 147 ? 32.410 24.391 29.955 1.00 30.16 147 GLU B CA 1
ATOM 2338 C C . GLU B 1 147 ? 33.283 23.725 31.008 1.00 32.60 147 GLU B C 1
ATOM 2339 O O . GLU B 1 147 ? 33.762 24.380 31.933 1.00 33.70 147 GLU B O 1
ATOM 2341 N N . MET B 1 148 ? 33.485 22.420 30.866 1.00 35.26 148 MET B N 1
ATOM 2342 C CA . MET B 1 148 ? 34.286 21.670 31.825 1.00 38.13 148 MET B CA 1
ATOM 2343 C C . MET B 1 148 ? 35.750 21.541 31.418 1.00 40.65 148 MET B C 1
ATOM 2344 O O . MET B 1 148 ? 36.565 21.009 32.172 1.00 42.17 148 MET B O 1
ATOM 2349 N N . GLY B 1 149 ? 36.083 22.029 30.229 1.00 42.19 149 GLY B N 1
ATOM 2350 C CA . GLY B 1 149 ? 37.458 21.953 29.777 1.00 44.65 149 GLY B CA 1
ATOM 2351 C C . GLY B 1 149 ? 38.248 23.167 30.224 1.00 45.94 149 GLY B C 1
ATOM 2352 O O . GLY B 1 149 ? 39.061 23.036 31.164 1.00 46.79 149 GLY B O 1
#

Sequence (298 aa):
AVGNATQPLLVVEDSDEDFSTFQRLLQREGVVNPIYRCITGDQALDFLYQTGSYCNPDIAPRPAVILLDLNLPGTDGREVLQEIKQDEVLKKIPVVIMTTSSNPKDIEICYSYSISSYIVKPLEIDRLTETVQTFIKYWLDIVVLPEMGAVGNATQPLLVVEDSDEDFSTFQRLLQREGVVNPIYRCITGDQALDFLYQTGSYCNPDIAPRPAVILLDLNLPGTDGREVLQEIKQDEVLKKIPVVIMTTSSNPKDIEICYSYSISSYIVKPLEIDRLTETVQTFIKYWLDIVVLPEMG

B-factor: mean 25.98, std 11.37, range [11.44, 72.16]

Nearest PDB structures (foldseek):
  1k66-assembly1_B  TM=1.007E+00  e=2.846E-32  Tolypothrix sp. PCC 7601
  1jlk-assembly1_B  TM=9.560E-01  e=2.122E-15  Synechocystis sp. PCC 6803
  1k68-assembly1_B  TM=9.580E-01  e=4.060E-15  Tolypothrix sp. PCC 7601
  4zyl-assembly1_A  TM=9.171E-01  e=2.054E-14  Rhodopseudomonas palustris CGA009
  6xvu-assembly2_C  TM=9.241E-01  e=1.392E-12  Deinococcus radiodurans R1 = ATCC 13939 = DSM 20539

Solvent-accessible surface area: 13344 Å² total; per-residue (Å²): 128,31,30,60,68,92,40,8,0,0,4,2,11,57,39,89,134,58,21,31,50,14,56,143,33,1,112,189,71,30,22,64,6,45,47,67,74,4,66,28,0,47,55,0,32,8,15,8,91,86,88,37,84,154,32,85,46,131,132,3,49,97,1,1,1,4,9,2,8,0,59,18,57,64,34,34,0,73,103,2,3,69,88,2,21,126,37,139,63,4,64,28,0,3,1,0,0,16,0,92,17,73,61,92,127,13,14,40,69,4,1,35,68,14,4,2,0,0,2,43,31,24,168,113,120,121,83,26,34,67,4,1,58,4,3,4,105,0,1,13,66,17,12,46,14,3,168,58,12,123,52,32,59,68,113,45,7,0,0,4,2,11,60,36,97,139,62,21,56,49,11,47,160,14,0,104,186,60,29,18,69,5,39,37,64,66,2,76,32,0,80,54,0,17,56,9,5,78,38,66,60,107,55,93,51,76,148,117,2,42,87,0,4,0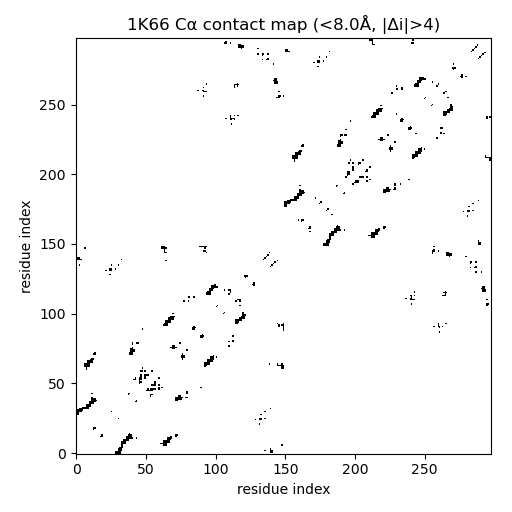,3,10,1,10,0,63,20,63,70,24,40,0,70,90,2,2,69,68,1,23,157,42,147,55,5,58,38,0,4,0,0,0,15,0,99,23,70,60,102,151,20,14,89,73,5,6,42,95,33,8,2,0,0,2,44,35,28,178,125,104,112,89,33,38,87,2,0,55,5,2,6,93,0,0,10,68,13,11,46,12,3,67,13,130

Foldseek 3Di:
DFFDCVAAEEEAAQDPVVVVLLVVLCVVVVYNHHYHYHQALVRVQCLQVVVCPNDNVVPRDQHLAYEAEQQGPDNGRLVSLVVQLVDPPSVQRAYEYEYQDPDPVSQVSNVVSPHVYYHHQDPDPVVNSVVSVVVRCVPRPPDDTDPSD/DFFDQVAAEEEADQDPVVVVVLVVLCVVVPYNHHYHYDQALVRVVCLQVCHDPSVDCVVRPHHLAYEAEQDGDDCGPVNSLLVLCPDPQSVQHAYEYEYQDPDPVCQVVVVVSPHPYYHHQDDDPVVNSVVSVVVRCVPGPNDDTDDND

Secondary structure (DSSP, 8-state):
-BS-TTS-EEEE---HHHHHHHHHHHHHTTB-SPEEEE-SHHHHHHHHHT--SSS-GGG-PPPSEEEE-S--SSS-HHHHHHHHTTSTTGGGS-EEEEES---HHHHHHHHHTT-SEEEEPPSSHHHHHHHHHHHIIIIIIIS---S--/-BS-TTS-EEEE---HHHHHHHHHHHHHTTB-S-EEEESSHHHHHHHHHT-TT---TTTSPPPSEEEE-S--SSS-HHHHHHHHTTSTTGGGS-EEEEES---HHHHHHHHHTT-SEEEEPPSSHHHHHHHHHHHHIIIIIIS------

CATH classification: 3.40.50.2300

InterPro domains:
  IPR001789 Signal transduction response regulator, receiver domain [PF00072] (10-132)
  IPR001789 Signal transduction response regulator, receiver domain [PS50110] (8-136)
  IPR001789 Signal transduction response regulator, receiver domain [SM00448] (7-132)
  IPR011006 CheY-like superfamily [SSF52172] (7-139)
  IPR052893 Two-component system response regulator [PTHR44520] (9-147)